Protein AF-A0A5V4NMU0-F1 (afdb_monomer)

Structure (mmCIF, N/CA/C/O backbone):
data_AF-A0A5V4NMU0-F1
#
_entry.id   AF-A0A5V4NMU0-F1
#
loop_
_atom_site.group_PDB
_atom_site.id
_atom_site.type_symbol
_atom_site.label_atom_id
_atom_site.label_alt_id
_atom_site.label_comp_id
_atom_site.label_asym_id
_atom_site.label_entity_id
_atom_site.label_seq_id
_atom_site.pdbx_PDB_ins_code
_atom_site.Cartn_x
_atom_site.Cartn_y
_atom_site.Cartn_z
_atom_site.occupancy
_atom_site.B_iso_or_equiv
_atom_site.auth_seq_id
_atom_site.auth_comp_id
_atom_site.auth_asym_id
_atom_site.auth_atom_id
_atom_site.pdbx_PDB_model_num
ATOM 1 N N . MET A 1 1 ? -19.598 -22.621 -25.659 1.00 42.59 1 MET A N 1
ATOM 2 C CA . MET A 1 1 ? -18.740 -21.614 -25.007 1.00 42.59 1 MET A CA 1
ATOM 3 C C . MET A 1 1 ? -19.667 -20.506 -24.555 1.00 42.59 1 MET A C 1
ATOM 5 O O . MET A 1 1 ? -20.392 -19.994 -25.396 1.00 42.59 1 MET A O 1
ATOM 9 N N . LEU A 1 2 ? -19.775 -20.273 -23.246 1.00 45.50 2 LEU A N 1
ATOM 10 C CA . LEU A 1 2 ? -20.595 -19.187 -22.707 1.00 45.50 2 LEU A CA 1
ATOM 11 C C . LEU A 1 2 ? -19.921 -17.857 -23.058 1.00 45.50 2 LEU A C 1
ATOM 13 O O . LEU A 1 2 ? -18.709 -17.719 -22.910 1.00 45.50 2 LEU A O 1
ATOM 17 N N . ASP A 1 3 ? -20.712 -16.933 -23.584 1.00 47.75 3 ASP A N 1
ATOM 18 C CA . ASP A 1 3 ? -20.297 -15.588 -23.957 1.00 47.75 3 ASP A CA 1
ATOM 19 C C . ASP A 1 3 ? -20.032 -14.780 -22.673 1.00 47.75 3 ASP A C 1
ATOM 21 O O . ASP A 1 3 ? -20.959 -14.331 -21.999 1.00 47.75 3 ASP A O 1
ATOM 25 N N . ASN A 1 4 ? -18.757 -14.657 -22.286 1.00 59.47 4 ASN A N 1
ATOM 26 C CA . ASN A 1 4 ? -18.310 -13.980 -21.057 1.00 59.47 4 ASN A CA 1
ATOM 27 C C . ASN A 1 4 ? -18.644 -12.475 -21.022 1.00 59.47 4 ASN A C 1
ATOM 29 O O . ASN A 1 4 ? -18.413 -11.825 -20.006 1.00 59.47 4 ASN A O 1
ATOM 33 N N . SER A 1 5 ? -19.191 -11.908 -22.099 1.00 62.50 5 SER A N 1
ATOM 34 C CA . SER A 1 5 ? -19.540 -10.487 -22.194 1.00 62.50 5 SER A CA 1
ATOM 35 C C . SER A 1 5 ? -20.769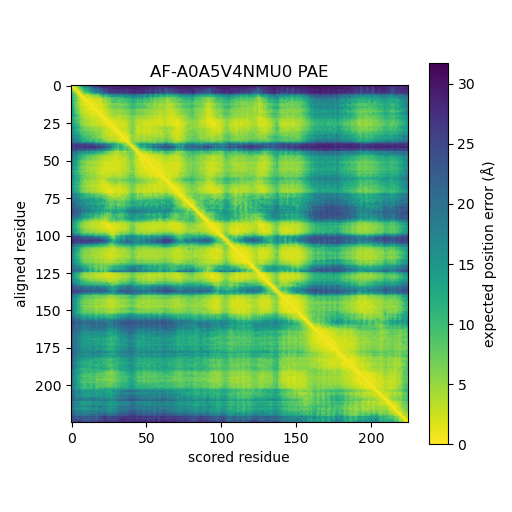 -10.069 -21.365 1.00 62.50 5 SER A C 1
ATOM 37 O O . SER A 1 5 ? -21.009 -8.875 -21.208 1.00 62.50 5 SER A O 1
ATOM 39 N N . THR A 1 6 ? -21.532 -11.018 -20.801 1.00 68.50 6 THR A N 1
ATOM 40 C CA . THR A 1 6 ? -22.773 -10.746 -20.037 1.00 68.50 6 THR A CA 1
ATOM 41 C C . THR A 1 6 ? -22.740 -11.174 -18.567 1.00 68.50 6 THR A C 1
ATOM 43 O O . THR A 1 6 ? -23.722 -10.972 -17.852 1.00 68.50 6 THR A O 1
ATOM 46 N N . PHE A 1 7 ? -21.638 -11.754 -18.083 1.00 78.31 7 PHE A N 1
ATOM 47 C CA . PHE A 1 7 ? -21.549 -12.200 -16.693 1.00 78.31 7 PHE A CA 1
ATOM 48 C C . PHE A 1 7 ? -21.141 -11.044 -15.770 1.00 78.31 7 PHE A C 1
ATOM 50 O O . PHE A 1 7 ? -20.021 -10.538 -15.852 1.00 78.31 7 PHE A O 1
ATOM 57 N N . ASP A 1 8 ? -22.040 -10.629 -14.873 1.00 83.94 8 ASP A N 1
ATOM 58 C CA . ASP A 1 8 ? -21.722 -9.620 -13.862 1.00 83.94 8 ASP A CA 1
ATOM 59 C C . ASP A 1 8 ? -20.962 -10.248 -12.683 1.00 83.94 8 ASP A C 1
ATOM 61 O O . ASP A 1 8 ? -21.520 -10.922 -11.808 1.00 83.94 8 ASP A O 1
ATOM 65 N N . TYR A 1 9 ? -19.654 -10.006 -12.657 1.00 84.88 9 TYR A N 1
ATOM 66 C CA . TYR A 1 9 ? -18.766 -10.459 -11.590 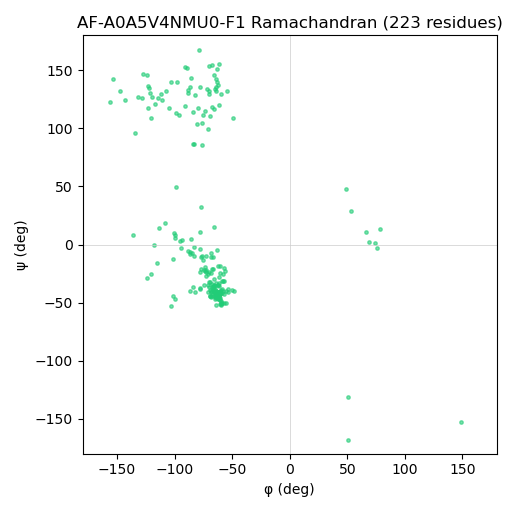1.00 84.88 9 TYR A CA 1
ATOM 67 C C . TYR A 1 9 ? -18.952 -9.684 -10.282 1.00 84.88 9 TYR A C 1
ATOM 69 O O . TYR A 1 9 ? -18.613 -10.207 -9.221 1.00 84.88 9 TYR A O 1
ATOM 77 N N . LYS A 1 10 ? -19.500 -8.462 -10.317 1.00 87.25 10 LYS A N 1
ATOM 78 C CA . LYS A 1 10 ? -19.594 -7.588 -9.137 1.00 87.25 10 LYS A CA 1
ATOM 79 C C . LYS A 1 10 ? -20.309 -8.227 -7.940 1.00 87.25 10 LYS A C 1
ATOM 81 O O . LYS A 1 10 ? -19.724 -8.197 -6.858 1.00 87.25 10 LYS A O 1
ATOM 86 N N . PRO A 1 11 ? -21.510 -8.828 -8.074 1.00 87.75 11 PRO A N 1
ATOM 87 C CA . PRO A 1 11 ? -22.180 -9.458 -6.935 1.00 87.75 11 PRO A CA 1
ATOM 88 C C . PRO A 1 11 ? -21.369 -10.621 -6.348 1.00 87.75 11 PRO A C 1
ATOM 90 O O . PRO A 1 11 ? -21.335 -10.795 -5.136 1.00 87.75 11 PRO A O 1
ATOM 93 N N . HIS A 1 12 ? -20.652 -11.368 -7.186 1.00 87.12 12 HIS A N 1
ATOM 94 C CA . HIS A 1 12 ? -19.829 -12.496 -6.752 1.00 87.12 12 HIS A CA 1
ATOM 95 C C . HIS A 1 12 ? -18.583 -12.025 -5.992 1.00 87.12 12 HIS A C 1
ATOM 97 O O . HIS A 1 12 ? -18.244 -12.596 -4.959 1.00 87.12 12 HIS A O 1
ATOM 103 N N . LEU A 1 13 ? -17.936 -10.953 -6.464 1.00 85.44 13 LEU A N 1
ATOM 104 C CA . LEU A 1 13 ? -16.825 -10.313 -5.755 1.00 85.44 13 LEU A CA 1
ATOM 105 C C . LEU A 1 13 ? -17.282 -9.740 -4.412 1.00 85.44 13 LEU A C 1
ATOM 107 O O . LEU A 1 13 ? -16.602 -9.939 -3.407 1.00 85.44 13 LEU A O 1
ATOM 111 N N . LYS A 1 14 ? -18.454 -9.090 -4.375 1.00 85.94 14 LYS A N 1
ATOM 112 C CA . LYS A 1 14 ? -19.035 -8.574 -3.132 1.00 85.94 14 LYS A CA 1
ATOM 113 C C . LYS A 1 14 ? -19.246 -9.703 -2.120 1.00 85.94 14 LYS A C 1
ATOM 115 O O . LYS A 1 14 ? -18.747 -9.607 -1.004 1.00 85.94 14 LYS A O 1
ATOM 120 N N . SER A 1 15 ? -19.886 -10.798 -2.523 1.00 85.69 15 SER A N 1
ATOM 121 C CA . SER A 1 15 ? -20.155 -11.918 -1.614 1.00 85.69 15 SER A CA 1
ATOM 122 C C . SER A 1 15 ? -18.924 -12.722 -1.207 1.00 85.69 15 SER A C 1
ATOM 124 O O . SER A 1 15 ? -18.939 -13.348 -0.150 1.00 85.69 15 SER A O 1
ATOM 126 N N . ALA A 1 16 ? -17.853 -12.699 -2.001 1.00 84.38 16 ALA A N 1
ATOM 127 C CA . ALA A 1 16 ? -16.605 -13.376 -1.664 1.00 84.38 16 ALA A CA 1
ATOM 128 C C . ALA A 1 16 ? -15.682 -12.544 -0.758 1.00 84.38 16 ALA A C 1
ATOM 130 O O . ALA A 1 16 ? -15.023 -13.120 0.103 1.00 84.38 16 ALA A O 1
ATOM 131 N N . TYR A 1 17 ? -15.625 -11.220 -0.947 1.00 83.31 17 TYR A N 1
ATOM 132 C CA . TYR A 1 17 ? -14.597 -10.374 -0.325 1.00 83.31 17 TYR A CA 1
ATOM 133 C C . TYR A 1 17 ? -15.137 -9.265 0.584 1.00 83.31 17 TYR A C 1
ATOM 135 O O . TYR A 1 17 ? -14.419 -8.839 1.481 1.00 83.31 17 TYR A O 1
ATOM 143 N N . ILE A 1 18 ? -16.371 -8.793 0.375 1.00 85.88 18 ILE A N 1
ATOM 144 C CA . ILE A 1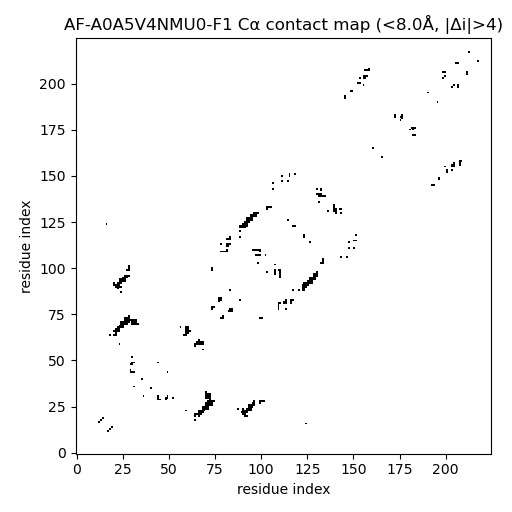 18 ? -16.941 -7.660 1.125 1.00 85.88 18 ILE A CA 1
ATOM 145 C C . ILE A 1 18 ? -17.935 -8.137 2.186 1.00 85.88 18 ILE A C 1
ATOM 147 O O . ILE A 1 18 ? -17.778 -7.821 3.361 1.00 85.88 18 ILE A O 1
ATOM 151 N N . ASP A 1 19 ? -18.931 -8.937 1.797 1.00 86.94 19 ASP A N 1
ATOM 152 C CA . ASP A 1 19 ? -19.960 -9.450 2.715 1.00 86.94 19 ASP A CA 1
ATOM 153 C C . ASP A 1 19 ? -19.384 -10.274 3.895 1.00 86.94 19 ASP A C 1
ATOM 155 O O . ASP A 1 19 ? -19.972 -10.246 4.981 1.00 86.94 19 ASP A O 1
ATOM 159 N N . PRO A 1 20 ? -18.254 -11.007 3.750 1.00 87.94 20 PRO A N 1
ATOM 160 C CA . PRO A 1 20 ? -17.666 -11.755 4.862 1.00 87.94 20 PRO A CA 1
ATOM 161 C C . PRO A 1 20 ? -16.899 -10.920 5.892 1.00 87.94 20 PRO A C 1
ATOM 163 O O . PRO A 1 20 ? -16.545 -11.488 6.923 1.00 87.94 20 PRO A O 1
ATOM 166 N N . ILE A 1 21 ? -16.631 -9.631 5.645 1.00 88.56 21 ILE A N 1
ATOM 167 C CA . ILE A 1 21 ? -15.862 -8.778 6.566 1.00 88.56 21 ILE A CA 1
ATOM 168 C C . ILE A 1 21 ? -16.585 -8.711 7.916 1.00 88.56 21 ILE A C 1
ATOM 170 O O . ILE A 1 21 ? -17.785 -8.436 7.981 1.00 88.56 21 ILE A O 1
ATOM 174 N N . ARG A 1 22 ? -15.857 -8.971 9.005 1.00 87.62 22 ARG A N 1
ATOM 175 C CA . ARG A 1 22 ? -16.348 -8.876 10.389 1.00 87.62 22 ARG A CA 1
ATOM 176 C C . ARG A 1 22 ? -15.508 -7.954 11.244 1.00 87.62 22 ARG A C 1
ATOM 178 O O . ARG A 1 22 ? -16.039 -7.391 12.198 1.00 87.62 22 ARG A O 1
ATOM 185 N N . THR A 1 23 ? -14.228 -7.816 10.938 1.00 89.50 23 THR A N 1
ATOM 186 C CA . THR A 1 23 ? -13.291 -6.998 11.704 1.00 89.50 23 THR A CA 1
ATOM 187 C C . THR A 1 23 ? -12.685 -5.922 10.812 1.00 89.50 23 THR A C 1
ATOM 189 O O . THR A 1 23 ? -12.214 -6.191 9.708 1.00 89.50 23 THR A O 1
ATOM 192 N N . VAL A 1 24 ? -12.724 -4.685 11.300 1.00 89.69 24 VAL A N 1
ATOM 193 C CA . VAL A 1 24 ? -12.129 -3.514 10.667 1.00 89.69 24 VAL A CA 1
ATOM 194 C C . VAL A 1 24 ? -11.143 -2.897 11.636 1.00 89.69 24 VAL A C 1
ATOM 196 O O . VAL A 1 24 ? -11.429 -2.714 12.821 1.00 89.69 24 VAL A O 1
ATOM 199 N N . THR A 1 25 ? -9.975 -2.544 11.128 1.00 90.06 25 THR A N 1
ATOM 200 C CA . THR A 1 25 ? -9.003 -1.763 11.879 1.00 90.06 25 THR A CA 1
ATOM 201 C C . THR A 1 25 ? -8.661 -0.497 11.124 1.00 90.06 25 THR A C 1
ATOM 203 O O . THR A 1 25 ? -8.468 -0.543 9.915 1.00 90.06 25 THR A O 1
ATOM 206 N N . VAL A 1 26 ? -8.587 0.624 11.831 1.00 91.31 26 VAL A N 1
ATOM 207 C CA . VAL A 1 26 ? -8.142 1.908 11.287 1.00 91.31 26 VAL A CA 1
ATOM 208 C C . VAL A 1 26 ? -6.808 2.261 11.932 1.00 91.31 26 VAL A C 1
ATOM 210 O O . VAL A 1 26 ? -6.690 2.192 13.155 1.00 91.31 26 VAL A O 1
ATOM 213 N N . ILE A 1 27 ? -5.811 2.611 11.124 1.00 89.56 27 ILE A N 1
ATOM 214 C CA . ILE A 1 27 ? -4.531 3.157 11.581 1.00 89.56 27 ILE A CA 1
ATOM 215 C C . ILE A 1 27 ? -4.378 4.539 10.950 1.00 89.56 27 ILE A C 1
ATOM 217 O O . ILE A 1 27 ? -4.191 4.637 9.739 1.00 89.56 27 ILE A O 1
ATOM 221 N N . ASP A 1 28 ? -4.493 5.576 11.771 1.00 89.25 28 ASP A N 1
ATOM 222 C CA . ASP A 1 28 ? -4.451 6.982 11.363 1.00 89.25 28 ASP A CA 1
ATOM 223 C C . ASP A 1 28 ? -4.014 7.815 12.578 1.00 89.25 28 ASP A C 1
ATOM 225 O O . ASP A 1 28 ? -4.627 7.733 13.646 1.00 89.25 28 ASP A O 1
ATOM 229 N N . ASP A 1 29 ? -2.923 8.568 12.453 1.00 86.31 29 ASP A N 1
ATOM 230 C CA . ASP A 1 29 ? -2.353 9.361 13.546 1.00 86.31 29 ASP A CA 1
ATOM 231 C C . ASP A 1 29 ? -3.159 10.633 13.855 1.00 86.31 29 ASP A C 1
ATOM 233 O O . ASP A 1 29 ? -2.993 11.230 14.926 1.00 86.31 29 ASP A O 1
ATOM 237 N N . GLU A 1 30 ? -4.079 11.014 12.966 1.00 86.81 30 GLU A N 1
ATOM 238 C CA . GLU A 1 30 ? -5.014 12.112 13.161 1.00 86.81 30 GLU A CA 1
ATOM 239 C C . GLU A 1 30 ? -6.288 11.695 13.931 1.00 86.81 30 GLU A C 1
ATOM 241 O O . GLU A 1 30 ? -7.100 12.564 14.290 1.00 86.81 30 GLU A O 1
ATOM 246 N N . TYR A 1 31 ? -6.486 10.396 14.205 1.00 89.12 31 TYR A N 1
ATOM 247 C CA . TYR A 1 31 ? -7.654 9.872 14.921 1.00 89.12 31 TYR A CA 1
ATOM 248 C C . TYR A 1 31 ? -7.371 9.503 16.386 1.00 89.12 31 TYR A C 1
ATOM 250 O O . TYR A 1 31 ? -6.341 8.907 16.705 1.00 89.12 31 TYR A O 1
ATOM 258 N N . PRO A 1 32 ? -8.313 9.802 17.306 1.00 87.62 32 PRO A N 1
ATOM 259 C CA . PRO A 1 32 ? -8.189 9.381 18.694 1.00 87.62 32 PRO A CA 1
ATOM 260 C C . PRO A 1 32 ? -8.407 7.872 18.843 1.00 87.62 32 PRO A C 1
ATOM 262 O O . PRO A 1 32 ? -9.403 7.322 18.362 1.00 87.62 32 PRO A O 1
ATOM 265 N N . THR A 1 33 ? -7.526 7.212 19.594 1.00 87.12 33 THR A N 1
ATOM 266 C CA . THR A 1 33 ? -7.736 5.825 20.033 1.00 87.12 33 THR A CA 1
ATOM 267 C C . THR A 1 33 ? -8.697 5.758 21.225 1.00 87.12 33 THR A C 1
ATOM 269 O O . THR A 1 33 ? -8.985 6.760 21.886 1.00 87.12 33 THR A O 1
ATOM 272 N N . ILE A 1 34 ? -9.183 4.557 21.559 1.00 83.69 34 ILE A N 1
ATOM 273 C CA . ILE A 1 34 ? -9.989 4.344 22.776 1.00 83.69 34 ILE A CA 1
ATOM 274 C C . ILE A 1 34 ? -9.211 4.772 24.030 1.00 83.69 34 ILE A C 1
ATOM 276 O O . ILE A 1 34 ? -9.781 5.396 24.927 1.00 83.69 34 ILE A O 1
ATOM 280 N N . ASP A 1 35 ? -7.913 4.472 24.080 1.00 82.12 35 ASP A N 1
ATOM 281 C CA . ASP A 1 35 ? -7.060 4.837 25.208 1.00 82.12 35 ASP A CA 1
ATOM 282 C C . ASP A 1 35 ? -6.885 6.361 25.309 1.00 82.12 35 ASP A C 1
ATOM 284 O O . ASP A 1 35 ? -6.938 6.899 26.417 1.00 82.12 35 ASP A O 1
ATOM 288 N N . ASP A 1 36 ? -6.776 7.081 24.186 1.00 83.56 36 ASP A N 1
ATOM 289 C CA . ASP A 1 36 ? -6.716 8.554 24.162 1.00 83.56 36 ASP A CA 1
ATOM 290 C C . ASP A 1 36 ? -8.009 9.180 24.713 1.00 83.56 36 ASP A C 1
ATOM 292 O O . ASP A 1 36 ? -7.975 10.114 25.519 1.00 83.56 36 ASP A O 1
ATOM 296 N N . LEU A 1 37 ? -9.167 8.614 24.353 1.00 79.25 37 LEU A N 1
ATOM 297 C CA . LEU A 1 37 ? -10.471 9.079 24.838 1.00 79.25 37 LEU A CA 1
ATOM 298 C C . LEU A 1 37 ? -10.655 8.861 26.348 1.00 79.25 37 LEU A C 1
ATOM 300 O O . LEU A 1 37 ? -11.291 9.678 27.016 1.00 79.25 37 LEU A O 1
ATOM 304 N N . ILE A 1 38 ? -10.115 7.768 26.897 1.00 80.81 38 ILE A N 1
ATOM 305 C CA . ILE A 1 38 ? -10.232 7.437 28.327 1.00 80.81 38 ILE A CA 1
ATOM 306 C C . ILE A 1 38 ? -9.194 8.200 29.157 1.00 80.81 38 ILE A C 1
ATOM 308 O O . ILE A 1 38 ? -9.496 8.677 30.254 1.00 80.81 38 ILE A O 1
ATOM 312 N N . SER A 1 39 ? -7.964 8.320 28.656 1.00 75.44 39 SER A N 1
ATOM 313 C CA . SER A 1 39 ? -6.827 8.850 29.416 1.00 75.44 39 SER A CA 1
ATOM 314 C C . SER A 1 39 ? -6.813 10.377 29.549 1.00 75.44 39 SER A C 1
ATOM 316 O O . SER A 1 39 ? -5.999 10.908 30.306 1.00 75.44 39 SER A O 1
ATOM 318 N N . SER A 1 40 ? -7.756 11.091 28.917 1.00 59.25 40 SER A N 1
ATOM 319 C CA . SER A 1 40 ? -7.867 12.561 28.977 1.00 59.25 40 SER A CA 1
ATOM 320 C C . SER A 1 40 ? -6.556 13.275 28.610 1.00 59.25 40 SER A C 1
ATOM 322 O O . SER A 1 40 ? -6.265 14.368 29.113 1.00 59.25 40 SER A O 1
ATOM 324 N N . THR A 1 41 ? -5.731 12.650 27.768 1.00 58.53 41 THR A N 1
ATOM 325 C CA . THR A 1 41 ? -4.542 13.272 27.192 1.00 58.53 41 THR A CA 1
ATOM 326 C C . THR A 1 41 ? -4.990 14.437 26.307 1.00 58.53 41 THR A C 1
ATOM 328 O O . THR A 1 41 ? -5.952 14.351 25.551 1.00 58.53 41 THR A O 1
ATOM 331 N N . LYS A 1 42 ? -4.344 15.596 26.479 1.00 53.38 42 LYS A N 1
ATOM 332 C CA . LYS A 1 42 ? -4.733 16.887 25.880 1.00 53.38 42 LYS A CA 1
ATOM 333 C C . LYS A 1 42 ? -4.359 17.010 24.396 1.00 53.38 42 LYS A C 1
ATOM 335 O O . LYS A 1 42 ? -4.038 18.112 23.952 1.00 53.38 42 LYS A O 1
ATOM 340 N N . ASP A 1 43 ? -4.371 15.923 23.639 1.00 61.16 43 ASP A N 1
ATOM 341 C CA . ASP A 1 43 ? -4.160 16.035 22.202 1.00 61.16 43 ASP A CA 1
ATOM 342 C C . ASP A 1 43 ? -5.454 16.596 21.600 1.00 61.16 43 ASP A C 1
ATOM 344 O O . ASP A 1 43 ? -6.530 16.001 21.679 1.00 61.16 43 ASP A O 1
ATOM 348 N N . SER A 1 44 ? -5.389 17.835 21.104 1.00 68.50 44 SER A N 1
ATOM 349 C CA . SER A 1 44 ? -6.537 18.500 20.497 1.00 68.50 44 SER A CA 1
ATOM 350 C C . SER A 1 44 ? -6.753 17.935 19.095 1.00 68.50 44 SER A C 1
ATOM 352 O O . SER A 1 44 ? -6.245 18.482 18.117 1.00 68.50 44 SER A O 1
ATOM 354 N N . PHE A 1 45 ? -7.490 16.831 19.001 1.00 79.19 45 PHE A N 1
ATOM 355 C CA . PHE A 1 45 ? -7.960 16.302 17.723 1.00 79.19 45 PHE A CA 1
ATOM 356 C C . PHE A 1 45 ? -8.902 17.308 17.053 1.00 79.19 45 PHE A C 1
ATOM 358 O O . PHE A 1 45 ? -9.721 17.957 17.716 1.00 79.19 45 PHE A O 1
ATOM 365 N N . SER A 1 46 ? -8.780 17.462 15.734 1.00 84.19 46 SER A N 1
ATOM 366 C CA . SER A 1 46 ? -9.638 18.378 14.984 1.00 84.19 46 SER A CA 1
ATOM 367 C C . SER A 1 46 ? -11.093 17.889 15.012 1.00 84.19 46 SER A C 1
ATOM 369 O O . SER A 1 46 ? -11.364 16.685 15.006 1.00 84.19 46 SER A O 1
ATOM 371 N N . GLN A 1 47 ? -12.055 18.818 15.042 1.00 84.75 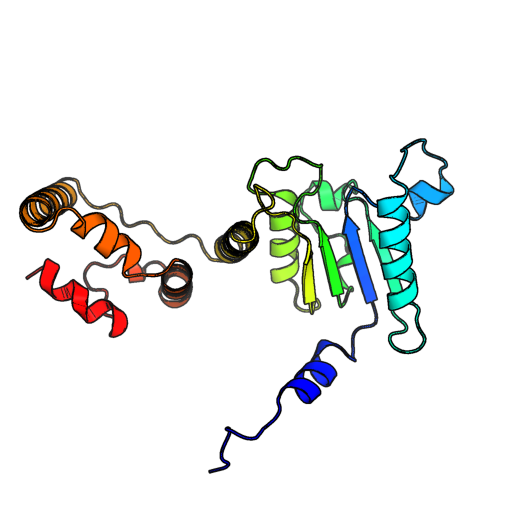47 GLN A N 1
ATOM 372 C CA . GLN A 1 47 ? -13.476 18.445 14.994 1.00 84.75 47 GLN A CA 1
ATOM 373 C C . GLN A 1 47 ? -13.826 17.701 13.700 1.00 84.75 47 GLN A C 1
ATOM 375 O O . GLN A 1 47 ? -14.642 16.782 13.732 1.00 84.75 47 GLN A O 1
ATOM 380 N N . ASP A 1 48 ? -13.166 18.051 12.597 1.00 86.12 48 ASP A N 1
ATOM 381 C CA . ASP A 1 48 ? -13.355 17.402 11.303 1.00 86.12 48 ASP A CA 1
ATOM 382 C C . ASP A 1 48 ? -12.920 15.932 11.347 1.00 86.12 48 ASP A C 1
ATOM 384 O O . ASP A 1 48 ? -13.653 15.060 10.878 1.00 86.12 48 ASP A O 1
ATOM 388 N N . ASN A 1 49 ? -11.784 15.627 11.981 1.00 85.38 49 ASN A N 1
ATOM 389 C CA . ASN A 1 49 ? -11.292 14.253 12.108 1.00 85.38 49 ASN A CA 1
ATOM 390 C C . ASN A 1 49 ? -12.163 13.421 13.051 1.00 85.38 49 ASN A C 1
ATOM 392 O O . ASN A 1 49 ? -12.462 12.267 12.754 1.00 85.38 49 ASN A O 1
ATOM 396 N N . ILE A 1 50 ? -12.672 14.023 14.130 1.00 87.00 50 ILE A N 1
ATOM 397 C CA . ILE A 1 50 ? -13.666 13.374 14.996 1.00 87.00 50 ILE A CA 1
ATOM 398 C C . ILE A 1 50 ? -14.952 13.068 14.215 1.00 87.00 50 ILE A C 1
ATOM 400 O O . ILE A 1 50 ? -15.524 11.990 14.382 1.00 87.00 50 ILE A O 1
ATOM 404 N N . SER A 1 51 ? -15.411 13.985 13.356 1.00 88.44 51 SER A N 1
ATOM 405 C CA . SER A 1 51 ? -16.596 13.757 12.521 1.00 88.44 51 SER A CA 1
ATOM 406 C C . SER A 1 51 ? -16.375 12.614 11.531 1.00 88.44 51 SER A C 1
ATOM 408 O O . SER A 1 51 ? -17.218 11.729 11.440 1.00 88.44 51 SER A O 1
ATOM 410 N N . ARG A 1 52 ? -15.226 12.583 10.845 1.00 88.94 52 ARG A N 1
ATOM 411 C CA . ARG A 1 52 ? -14.871 11.497 9.916 1.00 88.94 52 ARG A CA 1
ATOM 412 C C . ARG A 1 52 ? -14.786 10.147 10.617 1.00 88.94 52 ARG A C 1
ATOM 414 O O . ARG A 1 52 ? -15.351 9.168 10.136 1.00 88.94 52 ARG A O 1
ATOM 421 N N . LEU A 1 53 ? -14.132 10.096 11.777 1.00 90.00 53 LEU A N 1
ATOM 422 C CA . LEU A 1 53 ? -14.063 8.877 12.574 1.00 90.00 53 LEU A CA 1
ATOM 423 C C . LEU A 1 53 ? -15.461 8.415 13.003 1.00 90.00 53 LEU A C 1
ATOM 425 O O . LEU A 1 53 ? -15.758 7.222 12.969 1.00 90.00 53 LEU A O 1
ATOM 429 N N . LYS A 1 54 ? -16.338 9.350 13.379 1.00 90.06 54 LYS A N 1
ATOM 430 C CA . LYS A 1 54 ? -17.726 9.034 13.710 1.00 90.06 54 LYS A CA 1
ATOM 431 C C . LYS A 1 54 ? -18.466 8.426 12.519 1.00 90.06 54 LYS A C 1
ATOM 433 O O . LYS A 1 54 ? -19.136 7.417 12.706 1.00 90.06 54 LYS A O 1
ATOM 438 N N . ASP A 1 55 ? -18.293 8.965 11.316 1.00 91.50 55 ASP A N 1
ATOM 439 C CA . ASP A 1 55 ? -18.902 8.399 10.108 1.00 91.50 55 ASP A CA 1
ATOM 440 C C . ASP A 1 55 ? -18.414 6.960 9.859 1.00 91.50 55 ASP A C 1
ATOM 442 O O . ASP A 1 55 ? -19.214 6.070 9.565 1.00 91.50 55 ASP A O 1
ATOM 446 N N . ILE A 1 56 ? -17.116 6.693 10.059 1.00 89.75 56 ILE A N 1
ATOM 447 C CA . ILE A 1 56 ? -16.544 5.337 9.968 1.00 89.75 56 ILE A CA 1
ATOM 448 C C . ILE A 1 56 ? -17.167 4.406 11.019 1.00 89.75 56 ILE A C 1
ATOM 450 O O . ILE A 1 56 ? -17.513 3.264 10.702 1.00 89.75 56 ILE A O 1
ATOM 454 N N . ILE A 1 57 ? -17.333 4.876 12.260 1.00 90.38 57 ILE A N 1
ATOM 455 C CA . ILE A 1 57 ? -17.977 4.121 13.345 1.00 90.38 57 ILE A CA 1
ATOM 456 C C . ILE A 1 57 ? -19.435 3.807 12.996 1.00 90.38 57 ILE A C 1
ATOM 458 O O . ILE A 1 57 ? -19.860 2.662 13.158 1.00 90.38 57 ILE A O 1
ATOM 462 N N . ASP A 1 58 ? -20.185 4.799 12.519 1.00 91.69 58 ASP A N 1
ATOM 463 C CA . ASP A 1 58 ? -21.611 4.679 12.213 1.00 91.69 58 ASP A CA 1
ATOM 464 C C . ASP A 1 58 ? -21.842 3.702 11.048 1.00 91.69 58 ASP A C 1
ATOM 466 O O . ASP A 1 58 ? -22.727 2.847 11.130 1.00 91.69 58 ASP A O 1
ATOM 470 N N . ILE A 1 59 ? -20.999 3.744 10.008 1.00 90.19 59 ILE A N 1
ATOM 471 C CA . ILE A 1 59 ? -21.025 2.765 8.909 1.00 90.19 59 ILE A CA 1
ATOM 472 C C . ILE A 1 59 ? -20.689 1.369 9.434 1.00 90.19 59 ILE A C 1
ATOM 474 O O . ILE A 1 59 ? -21.458 0.428 9.223 1.00 90.19 59 ILE A O 1
ATOM 478 N N . SER A 1 60 ? -19.570 1.237 10.151 1.00 87.88 60 SER A N 1
ATOM 479 C CA . SER A 1 60 ? -19.076 -0.060 10.626 1.00 87.88 60 SER A CA 1
ATOM 480 C C . SER A 1 60 ? -20.087 -0.751 11.540 1.00 87.88 60 SER A C 1
ATOM 482 O O . SER A 1 60 ? -20.285 -1.957 11.444 1.00 87.88 60 SER A O 1
ATOM 484 N N . ARG A 1 61 ? -20.767 0.008 12.405 1.00 88.19 61 ARG A N 1
ATOM 485 C CA . ARG A 1 61 ? -21.729 -0.520 13.386 1.00 88.19 61 ARG A CA 1
ATOM 486 C C . ARG A 1 61 ? -23.178 -0.522 12.901 1.00 88.19 61 ARG A C 1
ATOM 488 O O . ARG A 1 61 ? -24.066 -0.871 13.679 1.00 88.19 61 ARG A O 1
ATOM 49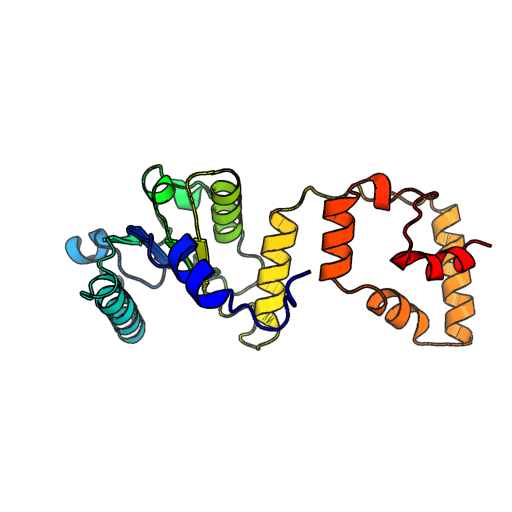5 N N . SER A 1 62 ? -23.432 -0.132 11.655 1.00 91.19 62 SER A N 1
ATOM 496 C CA . SER A 1 62 ? -24.767 -0.221 11.064 1.00 91.19 62 SER A CA 1
ATOM 497 C C . SER A 1 62 ? -25.253 -1.674 11.003 1.00 91.19 62 SER A C 1
ATOM 499 O O . SER A 1 62 ? -24.454 -2.612 10.955 1.00 91.19 62 SER A O 1
ATOM 501 N N . GLU A 1 63 ? -26.574 -1.869 10.971 1.00 86.31 63 GLU A N 1
ATOM 502 C CA . GLU A 1 63 ? -27.182 -3.206 10.872 1.00 86.31 63 GLU A CA 1
ATOM 503 C C . GLU A 1 63 ? -26.785 -3.950 9.587 1.00 86.31 63 GLU A C 1
ATOM 505 O O . GLU A 1 63 ? -26.802 -5.179 9.561 1.00 86.31 63 GLU A O 1
ATOM 510 N N . GLU A 1 64 ? -26.415 -3.215 8.533 1.00 86.25 64 GLU A N 1
ATOM 511 C CA . GLU A 1 64 ? -25.991 -3.781 7.251 1.00 86.25 64 GLU A CA 1
ATOM 512 C C . GLU A 1 64 ? -24.630 -4.485 7.352 1.00 86.25 64 GLU A C 1
ATOM 514 O O . GLU A 1 64 ? -24.475 -5.590 6.833 1.00 86.25 64 GLU A O 1
ATOM 519 N N . TYR A 1 65 ? -23.660 -3.869 8.035 1.00 86.50 65 TYR A N 1
ATOM 520 C CA . TYR A 1 65 ? -22.276 -4.353 8.077 1.00 86.50 65 TYR A CA 1
ATOM 521 C C . TYR A 1 65 ? -21.940 -5.101 9.371 1.00 86.50 65 TYR A C 1
ATOM 523 O O . TYR A 1 65 ? -21.357 -6.188 9.330 1.00 86.50 65 TYR A O 1
ATOM 531 N N . ASN A 1 66 ? -22.354 -4.560 10.522 1.00 86.94 66 ASN A N 1
ATOM 532 C CA . ASN A 1 66 ? -22.125 -5.142 11.846 1.00 86.94 66 ASN A CA 1
ATOM 533 C C . ASN A 1 66 ? -20.656 -5.559 12.086 1.00 86.94 66 ASN A C 1
ATOM 535 O O . ASN A 1 66 ? -20.358 -6.678 12.519 1.00 86.94 66 ASN A O 1
ATOM 539 N N . TRP A 1 67 ? -19.732 -4.661 11.756 1.00 90.94 67 TRP A N 1
ATOM 540 C CA . TRP A 1 67 ? -18.296 -4.845 11.901 1.00 90.94 67 TRP A CA 1
ATOM 541 C C . TRP A 1 67 ? -17.804 -4.471 13.303 1.00 90.94 67 TRP A C 1
ATOM 543 O O . TRP A 1 67 ? -18.237 -3.493 13.918 1.00 90.94 67 TRP A O 1
ATOM 553 N N . LEU A 1 68 ? -16.828 -5.233 13.792 1.00 90.25 68 LEU A N 1
ATOM 554 C CA . LEU A 1 68 ? -16.014 -4.881 14.948 1.00 90.25 68 LEU A CA 1
ATOM 555 C C . LEU A 1 68 ? -14.932 -3.900 14.500 1.00 90.25 68 LEU A C 1
ATOM 557 O O . LEU A 1 68 ? -14.091 -4.259 13.684 1.00 90.25 68 LEU A O 1
ATOM 561 N N . LEU A 1 69 ? -14.955 -2.684 15.041 1.00 90.00 69 LEU A N 1
ATOM 562 C CA . LEU A 1 69 ? -14.016 -1.618 14.697 1.00 90.00 69 LEU A CA 1
ATOM 563 C C . LEU A 1 69 ? -13.021 -1.373 15.834 1.00 90.00 69 LEU A C 1
ATOM 565 O O . LEU A 1 69 ? -13.439 -1.184 16.979 1.00 90.00 69 LEU A O 1
ATOM 569 N N . ASP A 1 70 ? -11.740 -1.301 15.484 1.00 89.38 70 ASP A N 1
ATOM 570 C CA . ASP A 1 70 ? -10.648 -0.874 16.363 1.00 89.38 70 ASP A CA 1
ATOM 571 C C . ASP A 1 70 ? -9.825 0.243 15.697 1.00 89.38 70 ASP A C 1
ATOM 573 O O . ASP A 1 70 ? -9.700 0.268 14.470 1.00 89.38 70 ASP A O 1
ATOM 577 N N . VAL A 1 71 ? -9.290 1.177 16.487 1.00 89.44 71 VAL A N 1
ATOM 578 C CA . VAL A 1 71 ? -8.625 2.400 15.992 1.00 89.44 71 VAL A CA 1
ATOM 579 C C . VAL A 1 71 ? -7.285 2.575 16.693 1.00 89.44 71 VAL A C 1
ATOM 581 O O . VAL A 1 71 ? -7.228 2.593 17.923 1.00 89.44 71 VAL A O 1
ATOM 584 N N . TYR A 1 72 ? -6.230 2.738 15.901 1.00 87.94 72 TYR A N 1
ATOM 585 C CA . TYR A 1 72 ? -4.848 2.911 16.338 1.00 87.94 72 TYR A CA 1
ATOM 586 C C . TYR A 1 72 ? -4.284 4.210 15.758 1.00 87.94 72 TYR A C 1
ATOM 588 O O . TYR A 1 72 ? -4.595 4.567 14.624 1.00 87.94 72 TYR A O 1
ATOM 596 N N . ASN A 1 73 ? -3.419 4.883 16.515 1.00 82.12 73 ASN A N 1
ATOM 597 C CA . ASN A 1 73 ? -2.789 6.143 16.097 1.00 82.12 73 ASN A CA 1
ATOM 598 C C . ASN A 1 73 ? -1.361 5.950 15.554 1.00 82.12 73 ASN A C 1
ATOM 600 O O . ASN A 1 73 ? -0.625 6.915 15.366 1.00 82.12 73 ASN A O 1
ATOM 604 N N . GLY A 1 74 ? -0.926 4.698 15.373 1.00 75.44 74 GLY A N 1
ATOM 605 C CA . GLY A 1 74 ? 0.389 4.348 14.835 1.00 75.44 74 GLY A CA 1
ATOM 606 C C . GLY A 1 74 ? 1.555 4.514 15.818 1.00 75.44 74 GLY A C 1
ATOM 607 O O . GLY A 1 74 ? 2.691 4.156 15.491 1.00 75.44 74 GLY A O 1
ATOM 608 N N . LYS A 1 75 ? 1.312 5.009 17.041 1.00 77.50 75 LYS A N 1
ATOM 609 C CA . LYS A 1 75 ? 2.349 5.219 18.069 1.00 77.50 75 LYS A CA 1
ATOM 610 C C . LYS A 1 75 ? 2.663 3.951 18.868 1.00 77.50 75 LYS A C 1
ATOM 612 O O . LYS A 1 75 ? 3.535 3.958 19.738 1.00 77.50 75 LYS A O 1
ATOM 617 N N . GLU A 1 76 ? 1.983 2.844 18.607 1.00 74.94 76 GLU A N 1
ATOM 618 C CA . GLU A 1 76 ? 2.215 1.572 19.273 1.00 74.94 76 GLU A CA 1
ATOM 619 C C . GLU A 1 76 ? 3.609 1.044 18.928 1.00 74.94 76 GLU A C 1
ATOM 621 O O . GLU A 1 76 ? 3.991 0.981 17.764 1.00 74.94 76 GLU A O 1
ATOM 626 N N . LYS A 1 77 ? 4.362 0.576 19.933 1.00 71.56 77 LYS A N 1
ATOM 627 C CA . LYS A 1 77 ? 5.766 0.155 19.766 1.00 71.56 77 LYS A CA 1
ATOM 628 C C . LYS A 1 77 ? 5.999 -0.793 18.578 1.00 71.56 77 LYS A C 1
ATOM 630 O O . LYS A 1 77 ? 6.983 -0.651 17.867 1.00 71.56 77 LYS A O 1
ATOM 635 N N . LYS A 1 78 ? 5.088 -1.747 18.353 1.00 67.44 78 LYS A N 1
ATOM 636 C CA . LYS A 1 78 ? 5.189 -2.673 17.215 1.00 67.44 78 LYS A CA 1
ATOM 637 C C . LYS A 1 78 ? 5.005 -1.955 15.877 1.00 67.44 78 LYS A C 1
ATOM 639 O O . LYS A 1 78 ? 5.807 -2.178 14.982 1.00 67.44 78 LYS A O 1
ATOM 644 N N . ILE A 1 79 ? 4.018 -1.064 15.774 1.00 67.69 79 ILE A N 1
ATOM 645 C CA . ILE A 1 79 ? 3.738 -0.290 14.557 1.00 67.69 79 ILE A CA 1
ATOM 646 C C . ILE A 1 79 ? 4.879 0.699 14.273 1.00 67.69 79 ILE A C 1
ATOM 648 O O . ILE A 1 79 ? 5.303 0.834 13.129 1.00 67.69 79 ILE A O 1
ATOM 652 N N . GLN A 1 80 ? 5.473 1.290 15.314 1.00 63.97 80 GLN A N 1
ATOM 653 C CA . GLN A 1 80 ? 6.686 2.108 15.193 1.00 63.97 80 GLN A CA 1
ATOM 654 C C . GLN A 1 80 ? 7.893 1.320 14.664 1.00 63.97 80 GLN A C 1
ATOM 656 O O . GLN A 1 80 ? 8.703 1.862 13.916 1.00 63.97 80 GLN A O 1
ATOM 661 N N . GLU A 1 81 ? 8.007 0.042 15.026 1.00 67.00 81 GLU A N 1
ATOM 662 C CA . GLU A 1 81 ? 8.999 -0.896 14.485 1.00 67.00 81 GLU A CA 1
ATOM 663 C C . GLU A 1 81 ? 8.599 -1.426 13.087 1.00 67.00 81 GLU A C 1
ATOM 665 O O . GLU A 1 81 ? 9.187 -2.391 12.600 1.00 67.00 81 GLU A O 1
ATOM 670 N N . GLY A 1 82 ? 7.572 -0.842 12.452 1.00 58.56 82 GLY A N 1
ATOM 671 C CA . GLY A 1 82 ? 7.015 -1.270 11.166 1.00 58.56 82 GLY A CA 1
ATOM 672 C C . GLY A 1 82 ? 6.285 -2.610 11.232 1.00 58.56 82 GLY A C 1
ATOM 673 O O . GLY A 1 82 ? 5.807 -3.097 10.216 1.00 58.56 82 GLY A O 1
ATOM 674 N N . THR A 1 83 ? 6.191 -3.220 12.415 1.00 62.53 83 THR A N 1
ATOM 675 C CA . THR A 1 83 ? 5.687 -4.573 12.632 1.00 62.53 83 THR A CA 1
ATOM 676 C C . THR A 1 83 ? 4.230 -4.557 13.073 1.00 62.53 83 THR A C 1
ATOM 678 O O . THR A 1 83 ? 3.785 -3.792 13.928 1.00 62.53 83 THR A O 1
ATOM 681 N N . VAL A 1 84 ? 3.462 -5.491 12.539 1.00 62.81 84 VAL A N 1
ATOM 682 C CA . VAL A 1 84 ? 2.043 -5.606 12.842 1.00 62.81 84 VAL A CA 1
ATOM 683 C C . VAL A 1 84 ? 1.852 -6.366 14.166 1.00 62.81 84 VAL A C 1
ATOM 685 O O . VAL A 1 84 ? 2.439 -7.422 14.414 1.00 62.81 84 VAL A O 1
ATOM 688 N N . SER A 1 85 ? 1.070 -5.799 15.090 1.00 64.19 85 SER A N 1
ATOM 689 C CA . SER A 1 85 ? 0.703 -6.469 16.346 1.00 64.19 85 SER A CA 1
ATOM 690 C C . SER A 1 85 ? -0.118 -7.733 16.076 1.00 64.19 85 SER A C 1
ATOM 692 O O . SER A 1 85 ? -0.901 -7.766 15.135 1.00 64.19 85 SER A O 1
ATOM 694 N N . ASN A 1 86 ? -0.050 -8.742 16.958 1.00 63.88 86 ASN A N 1
ATOM 695 C CA . ASN A 1 86 ? -0.852 -9.966 16.808 1.00 63.88 86 ASN A CA 1
ATOM 696 C C . ASN A 1 86 ? -2.362 -9.708 16.708 1.00 63.88 86 ASN A C 1
ATOM 698 O O . ASN A 1 86 ? -3.088 -10.535 16.173 1.00 63.88 86 ASN A O 1
ATOM 702 N N . ARG A 1 87 ? -2.831 -8.564 17.216 1.00 64.62 87 ARG A N 1
ATOM 703 C CA . ARG A 1 87 ? -4.236 -8.151 17.127 1.00 64.62 87 ARG A CA 1
ATOM 704 C C . ARG A 1 87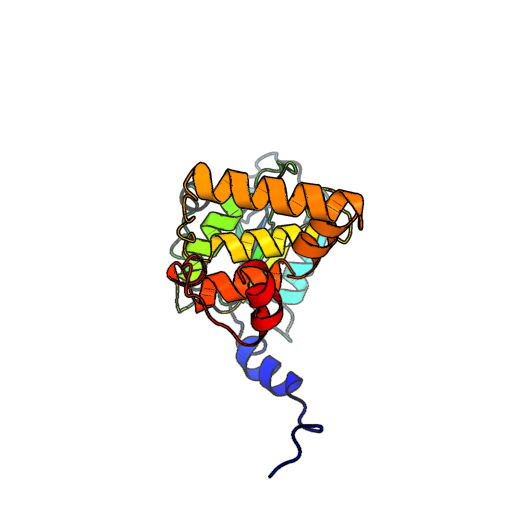 ? -4.646 -7.745 15.709 1.00 64.62 87 ARG A C 1
ATOM 706 O O . ARG A 1 87 ? -5.756 -8.046 15.297 1.00 64.62 87 ARG A O 1
ATOM 713 N N . LEU A 1 88 ? -3.731 -7.135 14.961 1.00 66.81 88 LEU A N 1
ATOM 714 C CA . LEU A 1 88 ? -3.946 -6.692 13.583 1.00 66.81 88 LEU A CA 1
ATOM 715 C C . LEU A 1 88 ? -3.888 -7.858 12.577 1.00 66.81 88 LEU A C 1
ATOM 717 O O . LEU A 1 88 ? -4.474 -7.767 11.505 1.00 66.81 88 LEU A O 1
ATOM 721 N N . TYR A 1 89 ? -3.250 -8.984 12.931 1.00 66.88 89 TYR A N 1
ATOM 722 C CA . TYR A 1 89 ? -3.182 -10.182 12.077 1.00 66.88 89 TYR A CA 1
ATOM 723 C C . TYR A 1 89 ? -4.521 -10.911 11.881 1.00 66.88 89 TYR A C 1
ATOM 725 O O . TYR A 1 89 ? -4.591 -11.810 11.044 1.00 66.88 89 TYR A O 1
ATOM 733 N N . HIS A 1 90 ? -5.556 -10.547 12.641 1.00 70.81 90 HIS A N 1
ATOM 734 C CA . HIS A 1 90 ? -6.898 -11.136 12.572 1.00 70.81 90 HIS A CA 1
ATOM 735 C C . HIS A 1 90 ? -7.961 -10.150 12.062 1.00 70.81 90 HIS A C 1
ATOM 737 O O . HIS A 1 90 ? -9.157 -10.391 12.242 1.00 70.81 90 HIS A O 1
ATOM 743 N N . SER A 1 91 ? -7.538 -9.022 11.485 1.00 80.00 91 SER A N 1
ATOM 744 C CA . SER A 1 91 ? -8.461 -8.068 10.878 1.00 80.00 91 SER A CA 1
ATOM 745 C C . SER A 1 91 ? -8.744 -8.444 9.421 1.00 80.00 91 SER A C 1
ATOM 747 O O . SER A 1 91 ? -7.821 -8.795 8.687 1.00 80.00 91 SER A O 1
ATOM 749 N N . ASP A 1 92 ? -10.011 -8.400 9.009 1.00 85.75 92 ASP A N 1
ATOM 750 C CA . ASP A 1 92 ? -10.415 -8.678 7.628 1.00 85.75 92 ASP A CA 1
ATOM 751 C C . ASP A 1 92 ? -10.126 -7.471 6.721 1.00 85.75 92 ASP A C 1
ATOM 753 O O . ASP A 1 92 ? -9.703 -7.638 5.573 1.00 85.75 92 ASP A O 1
ATOM 757 N N . LEU A 1 93 ? -10.337 -6.259 7.251 1.00 88.62 93 LEU A N 1
ATOM 758 C CA . LEU A 1 93 ? -10.142 -4.983 6.566 1.00 88.62 93 LEU A CA 1
ATOM 759 C C . LEU A 1 93 ? -9.270 -4.037 7.403 1.00 88.62 93 LEU A C 1
ATOM 761 O O . LEU A 1 93 ? -9.603 -3.704 8.539 1.00 88.62 93 LEU A O 1
ATOM 765 N N . LEU A 1 94 ? -8.193 -3.530 6.809 1.00 89.50 94 LEU A N 1
ATOM 766 C CA . LEU A 1 94 ? -7.362 -2.468 7.379 1.00 89.50 94 LEU A CA 1
ATOM 767 C C . LEU A 1 94 ? -7.545 -1.210 6.549 1.00 89.50 94 LEU A C 1
ATOM 769 O O . LEU A 1 94 ? -7.285 -1.224 5.351 1.00 89.50 94 LEU A O 1
ATOM 773 N N . ILE A 1 95 ? -7.936 -0.127 7.200 1.00 91.31 95 ILE A N 1
ATOM 774 C CA . ILE A 1 95 ? -7.891 1.221 6.651 1.00 91.31 95 ILE A CA 1
ATOM 775 C C . ILE A 1 95 ? -6.618 1.863 7.198 1.00 91.31 95 ILE A C 1
ATOM 777 O O . ILE A 1 95 ? -6.492 2.053 8.405 1.00 91.31 95 ILE A O 1
ATOM 781 N N . LEU A 1 96 ? -5.658 2.132 6.324 1.00 90.62 96 LEU A N 1
ATOM 782 C CA . LEU A 1 96 ? -4.345 2.653 6.688 1.00 90.62 96 LEU A CA 1
ATOM 783 C C . LEU A 1 96 ? -4.171 4.034 6.070 1.00 90.62 96 LEU A C 1
ATOM 785 O O . LEU A 1 96 ? -4.218 4.148 4.844 1.00 90.62 96 LEU A O 1
ATOM 789 N N . ASP A 1 97 ? -3.937 5.056 6.888 1.00 89.75 97 ASP A N 1
ATOM 790 C CA . ASP A 1 97 ? -3.416 6.311 6.361 1.00 89.75 97 ASP A CA 1
ATOM 791 C C . ASP A 1 97 ? -1.966 6.121 5.909 1.00 89.75 97 ASP A C 1
ATOM 793 O O . ASP A 1 97 ? -1.136 5.541 6.612 1.00 89.75 97 ASP A O 1
ATOM 797 N N . TYR A 1 98 ? -1.665 6.549 4.686 1.00 87.69 98 TYR A N 1
ATOM 798 C CA . TYR A 1 98 ? -0.336 6.385 4.118 1.00 87.69 98 TYR A CA 1
ATOM 799 C C . TYR A 1 98 ? 0.685 7.288 4.815 1.00 87.69 98 TYR A C 1
ATOM 801 O O . TYR A 1 98 ? 1.827 6.863 4.972 1.00 87.69 98 TYR A O 1
ATOM 809 N N . HIS A 1 99 ? 0.288 8.472 5.286 1.00 85.31 99 HIS A N 1
ATOM 810 C CA . HIS A 1 99 ? 1.191 9.496 5.817 1.00 85.31 99 HIS A CA 1
ATOM 811 C C . HIS A 1 99 ? 1.250 9.493 7.347 1.00 85.31 99 HIS A C 1
ATOM 813 O O . HIS A 1 99 ? 1.175 10.541 7.986 1.00 85.31 99 HIS A O 1
ATOM 819 N N . LEU A 1 100 ? 1.454 8.309 7.936 1.00 80.44 100 LEU A N 1
ATOM 820 C CA . LEU A 1 100 ? 1.676 8.182 9.376 1.00 80.44 100 LEU A CA 1
ATOM 821 C C . LEU A 1 100 ? 2.837 9.086 9.832 1.00 80.44 100 LEU A C 1
ATOM 823 O O . LEU A 1 100 ? 3.921 9.051 9.244 1.00 80.44 100 LEU A O 1
ATOM 827 N N . ASP A 1 101 ? 2.603 9.844 10.908 1.00 72.06 101 ASP A N 1
ATOM 828 C CA . ASP A 1 101 ? 3.493 10.836 11.528 1.00 72.06 101 ASP A CA 1
ATOM 829 C C . ASP A 1 101 ? 3.580 12.200 10.820 1.00 72.06 101 ASP A C 1
ATOM 831 O O . ASP A 1 101 ? 4.455 13.006 11.152 1.00 72.06 101 ASP A O 1
ATOM 835 N N . GLY A 1 102 ? 2.672 12.491 9.884 1.00 61.50 102 GLY A N 1
ATOM 836 C CA . GLY A 1 102 ? 2.469 13.833 9.327 1.00 61.50 102 GLY A CA 1
ATOM 837 C C . GLY A 1 102 ? 3.630 14.395 8.495 1.00 61.50 102 GLY A C 1
ATOM 838 O O . GLY A 1 102 ? 3.631 15.583 8.164 1.00 61.50 102 GLY A O 1
ATOM 839 N N . GLU A 1 103 ? 4.633 13.583 8.151 1.00 59.16 103 GLU A N 1
ATOM 840 C CA . GLU A 1 103 ? 5.661 13.969 7.183 1.00 59.16 103 GLU A CA 1
ATOM 841 C C . GLU A 1 103 ? 5.142 13.727 5.757 1.00 59.16 103 GLU A C 1
ATOM 843 O O . GLU A 1 103 ? 5.420 12.705 5.137 1.00 59.16 103 GLU A O 1
ATOM 848 N N . ASP A 1 104 ? 4.435 14.720 5.210 1.00 56.44 104 ASP A N 1
ATOM 849 C CA . ASP A 1 104 ? 3.895 14.752 3.833 1.00 56.44 104 ASP A CA 1
ATOM 850 C C . ASP A 1 104 ? 4.986 14.781 2.726 1.00 56.44 104 ASP A C 1
ATOM 852 O O . ASP A 1 104 ? 4.726 15.144 1.582 1.00 56.44 104 ASP A O 1
ATOM 856 N N . SER A 1 105 ? 6.248 14.466 3.038 1.00 54.78 105 SER A N 1
ATOM 857 C CA . SER A 1 105 ? 7.394 14.800 2.174 1.00 54.78 105 SER A CA 1
ATOM 858 C C . SER A 1 105 ? 7.855 13.702 1.212 1.00 54.78 105 SER A C 1
ATOM 860 O O . SER A 1 105 ? 8.846 13.900 0.505 1.00 54.78 105 SER A O 1
ATOM 862 N N . GLY A 1 106 ? 7.181 12.552 1.156 1.00 65.44 106 GLY A N 1
ATOM 863 C CA . GLY A 1 106 ? 7.618 11.465 0.284 1.00 65.44 106 GLY A CA 1
ATOM 864 C C . GLY A 1 106 ? 7.297 10.075 0.816 1.00 65.44 106 GLY A C 1
ATOM 865 O O . GLY A 1 106 ? 6.358 9.879 1.579 1.00 65.44 106 GLY A O 1
ATOM 866 N N . TYR A 1 107 ? 8.117 9.109 0.404 1.00 69.31 107 TYR A N 1
ATOM 867 C CA . TYR A 1 107 ? 7.986 7.688 0.719 1.00 69.31 107 TYR A CA 1
ATOM 868 C C . TYR A 1 107 ? 7.781 7.415 2.222 1.00 69.31 107 TYR A C 1
ATOM 870 O O . TYR A 1 107 ? 8.713 7.497 3.033 1.00 69.31 107 TYR A O 1
ATOM 878 N N . CYS A 1 108 ? 6.565 7.010 2.594 1.00 80.19 108 CYS A N 1
ATOM 879 C CA . CYS A 1 108 ? 6.191 6.744 3.981 1.00 80.19 108 CYS A CA 1
ATOM 880 C C . CYS A 1 108 ? 6.589 5.325 4.393 1.00 80.19 108 CYS A C 1
ATOM 882 O O . CYS A 1 108 ? 5.812 4.367 4.323 1.00 80.19 108 CYS A O 1
ATOM 884 N N . LYS A 1 109 ? 7.835 5.185 4.856 1.00 82.12 109 LYS A N 1
ATOM 885 C CA . LYS A 1 109 ? 8.426 3.888 5.211 1.00 82.12 109 LYS A CA 1
ATOM 886 C C . LYS A 1 109 ? 7.580 3.078 6.203 1.00 82.12 109 LYS A C 1
ATOM 888 O O . LYS A 1 109 ? 7.457 1.873 6.020 1.00 82.12 109 LYS A O 1
ATOM 893 N N . LYS A 1 110 ? 6.991 3.715 7.222 1.00 83.62 110 LYS A N 1
ATOM 894 C CA . LYS A 1 110 ? 6.186 3.026 8.248 1.00 83.62 110 LYS A CA 1
ATOM 895 C C . LYS A 1 110 ? 4.983 2.310 7.639 1.00 83.62 110 LYS A C 1
ATOM 897 O O . LYS A 1 110 ? 4.818 1.111 7.842 1.00 83.62 110 LYS A O 1
ATOM 902 N N . SER A 1 111 ? 4.201 3.022 6.837 1.00 87.56 111 SER A N 1
ATOM 903 C CA . SER A 1 111 ? 3.026 2.488 6.143 1.00 87.56 111 SER A CA 1
ATOM 904 C C . SER A 1 111 ? 3.405 1.372 5.174 1.00 87.56 111 SER A C 1
ATOM 906 O O . SER A 1 111 ? 2.749 0.333 5.130 1.00 87.56 111 SER A O 1
ATOM 908 N N . ILE A 1 112 ? 4.520 1.533 4.456 1.00 88.56 112 ILE A N 1
ATOM 909 C CA . ILE A 1 112 ? 5.046 0.489 3.574 1.00 88.56 112 ILE A CA 1
ATOM 910 C C . ILE A 1 112 ? 5.480 -0.759 4.356 1.00 88.56 112 ILE A C 1
ATOM 912 O O . ILE A 1 112 ? 5.153 -1.873 3.951 1.00 88.56 112 ILE A O 1
ATOM 916 N N . ASP A 1 113 ? 6.187 -0.605 5.475 1.00 86.81 113 ASP A N 1
ATOM 917 C CA . ASP A 1 113 ? 6.639 -1.734 6.294 1.00 86.81 113 ASP A CA 1
ATOM 918 C C . ASP A 1 113 ? 5.442 -2.492 6.908 1.00 86.81 113 ASP A C 1
ATOM 920 O O . ASP A 1 113 ? 5.445 -3.726 6.935 1.00 86.81 113 ASP A O 1
ATOM 924 N N . ILE A 1 114 ? 4.370 -1.785 7.295 1.00 86.00 114 ILE A N 1
ATOM 925 C CA . ILE A 1 114 ? 3.093 -2.400 7.702 1.00 86.00 114 ILE A CA 1
ATOM 926 C C . ILE A 1 114 ? 2.520 -3.243 6.556 1.00 86.00 114 ILE A C 1
ATOM 928 O O . ILE A 1 114 ? 2.214 -4.418 6.758 1.00 86.00 114 ILE A O 1
ATOM 932 N N . ILE A 1 115 ? 2.406 -2.678 5.349 1.00 88.38 115 ILE A N 1
ATOM 933 C CA . ILE A 1 115 ? 1.860 -3.379 4.175 1.00 88.38 115 ILE A CA 1
ATOM 934 C C . ILE A 1 115 ? 2.701 -4.616 3.821 1.00 88.38 115 ILE A C 1
ATOM 936 O O . ILE A 1 115 ? 2.137 -5.672 3.536 1.00 88.38 115 ILE A O 1
ATOM 940 N N . LYS A 1 116 ? 4.034 -4.527 3.887 1.00 86.75 116 LYS A N 1
ATOM 941 C CA . LYS A 1 116 ? 4.938 -5.671 3.671 1.00 86.75 116 LYS A CA 1
ATOM 942 C C . LYS A 1 116 ? 4.714 -6.785 4.684 1.00 86.75 116 LYS A C 1
ATOM 944 O O . LYS A 1 116 ? 4.586 -7.941 4.310 1.00 86.75 116 LYS A O 1
ATOM 949 N N . ASN A 1 117 ? 4.614 -6.442 5.964 1.00 83.75 117 ASN A N 1
ATOM 950 C CA . ASN A 1 117 ? 4.359 -7.438 7.002 1.00 83.75 117 ASN A CA 1
ATOM 951 C C . ASN A 1 117 ? 2.970 -8.084 6.861 1.00 83.75 117 ASN A C 1
ATOM 953 O O . ASN A 1 117 ? 2.786 -9.249 7.214 1.00 83.75 117 ASN A O 1
ATOM 957 N N . LEU A 1 118 ? 1.986 -7.353 6.328 1.00 82.38 118 LEU A N 1
ATOM 958 C CA . LEU A 1 118 ? 0.668 -7.906 6.013 1.00 82.38 118 LEU A CA 1
ATOM 959 C C . LEU A 1 118 ? 0.679 -8.798 4.772 1.00 82.38 118 LEU A C 1
ATOM 961 O O . LEU A 1 118 ? -0.056 -9.780 4.757 1.00 82.38 118 LEU A O 1
ATOM 965 N N . SER A 1 119 ? 1.495 -8.500 3.758 1.00 82.81 119 SER A N 1
ATOM 966 C CA . SER A 1 119 ? 1.554 -9.302 2.527 1.00 82.81 119 SER A CA 1
ATOM 967 C C . SER A 1 119 ? 2.147 -10.697 2.753 1.00 82.81 119 SER A C 1
ATOM 969 O O . SER A 1 119 ? 1.809 -11.639 2.036 1.00 82.81 119 SER A O 1
ATOM 971 N N . GLU A 1 120 ? 2.965 -10.865 3.795 1.00 79.31 120 GLU A N 1
ATOM 972 C CA . GLU A 1 120 ? 3.432 -12.176 4.256 1.00 79.31 120 GLU A CA 1
ATOM 973 C C . GLU A 1 120 ? 2.337 -12.979 4.988 1.00 79.31 120 GLU A C 1
ATOM 975 O O . GLU A 1 120 ? 2.425 -14.208 5.102 1.00 79.31 120 GLU A O 1
ATOM 980 N N . ASN A 1 121 ? 1.281 -12.318 5.474 1.00 73.75 121 ASN A N 1
ATOM 981 C CA . ASN A 1 121 ? 0.196 -12.953 6.214 1.00 73.75 121 ASN A CA 1
ATOM 982 C C . ASN A 1 121 ? -0.915 -13.466 5.280 1.00 73.75 121 ASN A C 1
ATOM 984 O O . ASN A 1 121 ? -1.474 -12.740 4.467 1.00 73.75 121 ASN A O 1
ATOM 988 N N . ARG A 1 122 ? -1.316 -14.729 5.463 1.00 68.00 122 ARG A N 1
ATOM 989 C CA . ARG A 1 122 ? -2.397 -15.376 4.694 1.00 68.00 122 ARG A CA 1
ATOM 990 C C . ARG A 1 122 ? -3.802 -15.161 5.259 1.00 68.00 122 ARG A C 1
ATOM 992 O O . ARG A 1 122 ? -4.765 -15.629 4.660 1.00 68.00 122 ARG A O 1
ATOM 999 N N . HIS A 1 123 ? -3.920 -14.537 6.428 1.00 67.00 123 HIS A N 1
ATOM 1000 C CA . HIS A 1 123 ? -5.189 -14.334 7.137 1.00 67.00 123 HIS A CA 1
ATOM 1001 C C . HIS A 1 123 ? -5.762 -12.927 6.971 1.00 67.00 123 HIS A C 1
ATOM 1003 O O . HIS A 1 123 ? -6.699 -12.567 7.674 1.00 67.00 123 HIS A O 1
ATOM 1009 N N . PHE A 1 124 ? -5.185 -12.140 6.067 1.00 67.44 124 PHE A N 1
ATOM 1010 C CA . PHE A 1 124 ? -5.529 -10.748 5.864 1.00 67.44 124 PHE A CA 1
ATOM 1011 C C . PHE A 1 124 ? -6.142 -10.567 4.471 1.00 67.44 124 PHE A C 1
ATOM 1013 O O . PHE A 1 124 ? -5.540 -10.999 3.489 1.00 67.44 124 PHE A O 1
ATOM 1020 N N . ASN A 1 125 ? -7.337 -9.972 4.373 1.00 67.75 125 ASN A N 1
ATOM 1021 C CA . ASN A 1 125 ? -8.092 -9.955 3.114 1.00 67.75 125 ASN A CA 1
ATOM 1022 C C . ASN A 1 125 ? -7.949 -8.641 2.337 1.00 67.75 125 ASN A C 1
ATOM 1024 O O . ASN A 1 125 ? -7.741 -8.691 1.124 1.00 67.75 125 ASN A O 1
ATOM 1028 N N . ILE A 1 126 ? -8.085 -7.474 2.982 1.00 85.69 126 ILE A N 1
ATOM 1029 C CA . ILE A 1 126 ? -8.153 -6.189 2.264 1.00 85.69 126 ILE A CA 1
ATOM 1030 C C . ILE A 1 126 ? -7.440 -5.071 3.029 1.00 85.69 126 ILE A C 1
ATOM 1032 O O . ILE A 1 126 ? -7.782 -4.774 4.171 1.00 85.69 126 ILE A O 1
ATOM 1036 N N . VAL A 1 127 ? -6.480 -4.403 2.378 1.00 87.88 127 VAL A N 1
ATOM 1037 C CA . VAL A 1 127 ? -5.911 -3.129 2.850 1.00 87.88 127 VAL A CA 1
ATOM 1038 C C . VAL A 1 127 ? -6.471 -2.002 1.984 1.00 87.88 127 VAL A C 1
ATOM 1040 O O . VAL A 1 127 ? -6.230 -1.960 0.779 1.00 87.88 127 VAL A O 1
ATOM 1043 N N . ALA A 1 128 ? -7.209 -1.084 2.597 1.00 90.12 128 ALA A N 1
ATOM 1044 C CA . ALA A 1 128 ? -7.618 0.178 2.005 1.00 90.12 128 ALA A CA 1
ATOM 1045 C C . ALA A 1 128 ? -6.633 1.266 2.443 1.00 90.12 128 ALA A C 1
ATOM 1047 O O . ALA A 1 128 ? -6.581 1.635 3.614 1.00 90.12 128 ALA A O 1
ATOM 1048 N N . VAL A 1 129 ? -5.839 1.773 1.502 1.00 90.50 129 VAL A N 1
ATOM 1049 C CA . VAL A 1 129 ? -4.880 2.848 1.775 1.00 90.50 129 VAL A CA 1
ATOM 1050 C C . VAL A 1 129 ? -5.556 4.192 1.527 1.00 90.50 129 VAL A C 1
ATOM 1052 O O . VAL A 1 129 ? -5.999 4.474 0.412 1.00 90.50 129 VAL A O 1
ATOM 1055 N N . HIS A 1 130 ? -5.638 5.015 2.566 1.00 87.88 130 HIS A N 1
ATOM 1056 C CA . HIS A 1 130 ? -6.012 6.417 2.466 1.00 87.88 130 HIS A CA 1
ATOM 1057 C C . HIS A 1 130 ? -4.752 7.245 2.210 1.00 87.88 130 HIS A C 1
ATOM 1059 O O . HIS A 1 130 ? -3.721 7.034 2.838 1.00 87.88 130 HIS A O 1
ATOM 1065 N N . THR A 1 131 ? -4.798 8.156 1.241 1.00 85.81 131 THR A N 1
ATOM 1066 C CA . THR A 1 131 ? -3.637 8.980 0.910 1.00 85.81 131 THR A CA 1
ATOM 1067 C C . THR A 1 131 ? -4.059 10.311 0.303 1.00 85.81 131 THR A C 1
ATOM 1069 O O . THR A 1 131 ? -5.003 10.381 -0.485 1.00 85.81 131 THR A O 1
ATOM 1072 N N . LYS A 1 132 ? -3.328 11.369 0.659 1.00 78.69 132 LYS A N 1
ATOM 1073 C CA . LYS A 1 132 ? -3.365 12.685 0.000 1.00 78.69 132 LYS A CA 1
ATOM 1074 C C . LYS A 1 132 ? -2.368 12.748 -1.182 1.00 78.69 132 LYS A C 1
ATOM 1076 O O . LYS A 1 132 ? -2.359 13.730 -1.918 1.00 78.69 132 LYS A O 1
ATOM 1081 N N . GLY A 1 133 ? -1.567 11.687 -1.359 1.00 76.19 133 GLY A N 1
ATOM 1082 C CA . GLY A 1 133 ? -0.323 11.632 -2.133 1.00 76.19 133 GLY A CA 1
ATOM 1083 C C . GLY A 1 133 ? 0.665 12.754 -1.788 1.00 76.19 133 GLY A C 1
ATOM 1084 O O . GLY A 1 133 ? 0.481 13.440 -0.790 1.00 76.19 133 GLY A O 1
ATOM 1085 N N . TYR A 1 134 ? 1.713 12.939 -2.593 1.00 71.56 134 TYR A N 1
ATOM 1086 C CA . TYR A 1 134 ? 2.820 13.847 -2.260 1.00 71.56 134 TYR A CA 1
ATOM 1087 C C . TYR A 1 134 ? 2.497 15.340 -2.350 1.00 71.56 134 TYR A C 1
ATOM 1089 O O . TYR A 1 134 ? 3.111 16.146 -1.658 1.00 71.56 134 TYR A O 1
ATOM 1097 N N . ASP A 1 135 ? 1.542 15.732 -3.192 1.00 68.62 135 ASP A N 1
ATOM 1098 C CA . ASP A 1 135 ? 1.229 17.144 -3.441 1.00 68.62 135 ASP A CA 1
ATOM 1099 C C . ASP A 1 135 ? -0.279 17.458 -3.474 1.00 68.62 135 ASP A C 1
ATOM 1101 O O . ASP A 1 135 ? -0.683 18.563 -3.844 1.00 68.62 135 ASP A O 1
ATOM 1105 N N . GLY A 1 136 ? -1.138 16.498 -3.110 1.00 59.81 136 GLY A N 1
ATOM 1106 C CA . GLY A 1 136 ? -2.593 16.672 -3.158 1.00 59.81 136 GLY A CA 1
ATOM 1107 C C . GLY A 1 136 ? -3.212 16.639 -4.562 1.00 59.81 136 GLY A C 1
ATOM 1108 O O . GLY A 1 136 ? -4.429 16.808 -4.687 1.00 59.81 136 GLY A O 1
ATOM 1109 N N . GLN A 1 137 ? -2.434 16.431 -5.6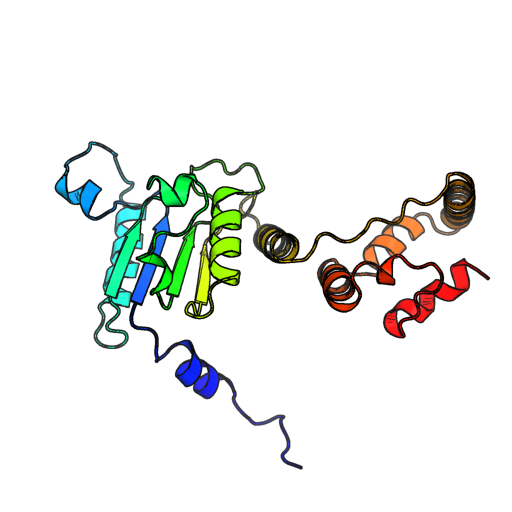33 1.00 56.34 137 GLN A N 1
ATOM 1110 C CA . GLN A 1 137 ? -2.950 16.359 -7.005 1.00 56.34 137 GLN A CA 1
ATOM 1111 C C . GLN A 1 137 ? -3.355 14.930 -7.384 1.00 56.34 137 GLN A C 1
ATOM 1113 O O . GLN A 1 137 ? -2.779 13.960 -6.923 1.00 56.34 137 GLN A O 1
ATOM 1118 N N . LYS A 1 138 ? -4.326 14.752 -8.292 1.00 48.75 138 LYS A N 1
ATOM 1119 C CA . LYS A 1 138 ? -4.841 13.415 -8.680 1.00 48.75 138 LYS A CA 1
ATOM 1120 C C . LYS A 1 138 ? -3.781 12.429 -9.210 1.00 48.75 138 LYS A C 1
ATOM 1122 O O . LYS A 1 138 ? -4.046 11.231 -9.211 1.00 48.75 138 LYS A O 1
ATOM 1127 N N . GLY A 1 139 ? -2.624 12.909 -9.675 1.00 53.53 139 GLY A N 1
ATOM 1128 C CA . GLY A 1 139 ? -1.505 12.067 -10.116 1.00 53.53 139 GLY A CA 1
ATOM 1129 C C . GLY A 1 139 ? -0.736 11.403 -8.970 1.00 53.53 139 GLY A C 1
ATOM 1130 O O . GLY A 1 139 ? -0.159 10.339 -9.172 1.00 53.53 139 GLY A O 1
ATOM 1131 N N . SER A 1 140 ? -0.806 11.956 -7.760 1.00 70.31 140 SER A N 1
ATOM 1132 C CA . SER A 1 140 ? 0.007 11.524 -6.623 1.00 70.31 140 SER A CA 1
ATOM 1133 C C . SER A 1 140 ? -0.445 10.200 -5.997 1.00 70.31 140 SER A C 1
ATOM 1135 O O . SER A 1 140 ? 0.348 9.471 -5.406 1.00 70.31 140 SER A O 1
ATOM 1137 N N . VAL A 1 141 ? -1.709 9.810 -6.198 1.00 82.00 141 VAL A N 1
ATOM 1138 C CA . VAL A 1 141 ? -2.206 8.484 -5.787 1.00 82.00 141 VAL A CA 1
ATOM 1139 C C . VAL A 1 141 ? -1.519 7.370 -6.584 1.00 82.00 141 VAL A C 1
ATOM 1141 O O . VAL A 1 141 ? -1.239 6.304 -6.036 1.00 82.00 141 VAL A O 1
ATOM 1144 N N . ASN A 1 142 ? -1.216 7.610 -7.866 1.00 81.94 142 ASN A N 1
ATOM 1145 C CA . ASN A 1 142 ? -0.499 6.633 -8.688 1.00 81.94 142 ASN A CA 1
ATOM 1146 C C . ASN A 1 142 ? 0.941 6.449 -8.206 1.00 81.94 142 ASN A C 1
ATOM 1148 O O . ASN A 1 142 ? 1.453 5.338 -8.268 1.00 81.94 142 ASN A O 1
ATOM 1152 N N . GLU A 1 143 ? 1.578 7.508 -7.708 1.00 82.56 143 GLU A N 1
ATOM 1153 C CA . GLU A 1 143 ? 2.933 7.447 -7.152 1.00 82.56 143 GLU A CA 1
ATOM 1154 C C . GLU A 1 143 ? 2.951 6.570 -5.897 1.00 82.56 143 GLU A C 1
ATOM 1156 O O . GLU A 1 143 ? 3.715 5.613 -5.830 1.00 82.56 143 GLU A O 1
ATOM 1161 N N . VAL A 1 144 ? 1.998 6.782 -4.984 1.00 86.44 144 VAL A N 1
ATOM 1162 C CA . VAL A 1 144 ? 1.817 5.935 -3.794 1.00 86.44 144 VAL A CA 1
ATOM 1163 C C . VAL A 1 144 ? 1.547 4.475 -4.175 1.00 86.44 144 VAL A C 1
ATOM 1165 O O . VAL A 1 144 ? 2.100 3.556 -3.568 1.00 86.44 144 VAL A O 1
ATOM 1168 N N . LEU A 1 145 ? 0.725 4.235 -5.202 1.00 88.06 145 LEU A N 1
ATOM 1169 C CA . LEU A 1 145 ? 0.487 2.887 -5.721 1.00 88.06 145 LEU A CA 1
ATOM 1170 C C . LEU A 1 145 ? 1.778 2.253 -6.261 1.00 88.06 145 LEU A C 1
ATOM 1172 O O . LEU A 1 145 ? 2.060 1.094 -5.955 1.00 88.06 145 LEU A O 1
ATOM 1176 N N . ILE A 1 146 ? 2.561 3.000 -7.045 1.00 87.38 146 ILE A N 1
ATOM 1177 C CA . ILE A 1 146 ? 3.855 2.556 -7.577 1.00 87.38 146 ILE A CA 1
ATOM 1178 C C . ILE A 1 146 ? 4.812 2.231 -6.431 1.00 87.38 146 ILE A C 1
ATOM 1180 O O . ILE A 1 146 ? 5.459 1.187 -6.480 1.00 87.38 146 ILE A O 1
ATOM 1184 N N . ASP A 1 147 ? 4.867 3.051 -5.383 1.00 87.50 147 ASP A N 1
ATOM 1185 C CA . ASP A 1 147 ? 5.712 2.800 -4.216 1.00 87.50 147 ASP A CA 1
ATOM 1186 C C . ASP A 1 147 ? 5.315 1.514 -3.500 1.00 87.50 147 ASP A C 1
ATOM 1188 O O . ASP A 1 147 ? 6.175 0.685 -3.199 1.00 87.50 147 ASP A O 1
ATOM 1192 N N . ILE A 1 148 ? 4.013 1.296 -3.290 1.00 89.56 148 ILE A N 1
ATOM 1193 C CA . ILE A 1 148 ? 3.506 0.060 -2.689 1.00 89.56 148 ILE A CA 1
ATOM 1194 C C . ILE A 1 148 ? 3.903 -1.146 -3.546 1.00 89.56 148 ILE A C 1
ATOM 1196 O O . ILE A 1 148 ? 4.514 -2.078 -3.019 1.00 89.56 148 ILE A O 1
ATOM 1200 N N . ILE A 1 149 ? 3.620 -1.126 -4.855 1.00 88.94 149 ILE A N 1
ATOM 1201 C CA . ILE A 1 149 ? 3.939 -2.239 -5.765 1.00 88.94 149 ILE A CA 1
ATOM 1202 C C . ILE A 1 149 ? 5.444 -2.503 -5.777 1.00 88.94 149 ILE A C 1
ATOM 1204 O O . ILE A 1 149 ? 5.867 -3.636 -5.566 1.00 88.94 149 ILE A O 1
ATOM 1208 N N . THR A 1 150 ? 6.254 -1.461 -5.964 1.00 87.19 150 THR A N 1
ATOM 1209 C CA . THR A 1 150 ? 7.719 -1.559 -5.999 1.00 87.19 150 THR A CA 1
ATOM 1210 C C . THR A 1 150 ? 8.258 -2.131 -4.694 1.00 87.19 150 THR A C 1
ATOM 1212 O O . THR A 1 150 ? 9.180 -2.942 -4.699 1.00 87.19 150 THR A O 1
ATOM 1215 N N . SER A 1 151 ? 7.662 -1.755 -3.561 1.00 87.00 151 SER A N 1
ATOM 1216 C CA . SER A 1 151 ? 8.078 -2.248 -2.253 1.00 87.00 151 SER A CA 1
ATOM 1217 C C . SER A 1 151 ? 7.766 -3.734 -2.042 1.00 87.00 151 SER A C 1
ATOM 1219 O O . SER A 1 151 ? 8.522 -4.416 -1.351 1.00 87.00 151 SER A O 1
ATOM 1221 N N . LEU A 1 152 ? 6.677 -4.231 -2.635 1.00 87.62 152 LEU A N 1
ATOM 1222 C CA . LEU A 1 152 ? 6.224 -5.620 -2.532 1.00 87.62 152 LEU A CA 1
ATOM 1223 C C . LEU A 1 152 ? 6.930 -6.561 -3.515 1.00 87.62 152 LEU A C 1
ATOM 1225 O O . LEU A 1 152 ? 6.769 -7.777 -3.423 1.00 87.62 152 LEU A O 1
ATOM 1229 N N . GLN A 1 153 ? 7.692 -6.017 -4.461 1.00 83.56 153 GLN A N 1
ATOM 1230 C CA . GLN A 1 153 ? 8.440 -6.798 -5.434 1.00 83.56 153 GLN A CA 1
ATOM 1231 C C . GLN A 1 153 ? 9.852 -7.120 -4.944 1.00 83.56 153 GLN A C 1
ATOM 1233 O O . GLN A 1 153 ? 10.469 -6.382 -4.173 1.00 83.56 153 GLN A O 1
ATOM 1238 N N . GLU A 1 154 ? 10.393 -8.234 -5.437 1.00 76.12 154 GLU A N 1
ATOM 1239 C CA . GLU A 1 154 ? 11.814 -8.509 -5.282 1.00 76.12 154 GLU A CA 1
ATOM 1240 C C . GLU A 1 154 ? 12.629 -7.431 -5.994 1.00 76.12 154 GLU A C 1
ATOM 1242 O O . GLU A 1 154 ? 12.322 -7.021 -7.115 1.00 76.12 154 GLU A O 1
ATOM 1247 N N . ARG A 1 155 ? 13.702 -6.978 -5.341 1.00 75.94 155 ARG A N 1
ATOM 1248 C CA . ARG A 1 155 ? 14.601 -5.992 -5.932 1.00 75.94 155 ARG A CA 1
ATOM 1249 C C . ARG A 1 155 ? 15.223 -6.584 -7.205 1.00 75.94 155 ARG A C 1
ATOM 1251 O O . ARG A 1 155 ? 15.942 -7.581 -7.092 1.00 75.94 155 ARG A O 1
ATOM 1258 N N . PRO A 1 156 ? 15.026 -5.971 -8.387 1.00 70.94 156 PRO A N 1
ATOM 1259 C CA . PRO A 1 156 ? 15.606 -6.491 -9.614 1.00 70.94 156 PRO A CA 1
ATOM 1260 C C . PRO A 1 156 ? 17.133 -6.442 -9.544 1.00 70.94 156 PRO A C 1
ATOM 1262 O O . PRO A 1 156 ? 17.727 -5.489 -9.024 1.00 70.94 156 PRO A O 1
ATOM 1265 N N . ALA A 1 157 ? 17.783 -7.462 -10.105 1.00 70.88 157 ALA A N 1
ATOM 1266 C CA . ALA A 1 157 ? 19.214 -7.410 -10.349 1.00 70.88 157 ALA A CA 1
ATOM 1267 C C . ALA A 1 157 ? 19.483 -6.390 -11.462 1.00 70.88 157 ALA A C 1
ATOM 1269 O O . ALA A 1 157 ? 19.132 -6.600 -12.624 1.00 70.88 157 ALA A O 1
ATOM 1270 N N . ILE A 1 158 ? 20.105 -5.270 -11.099 1.00 68.06 158 ILE A N 1
ATOM 1271 C CA . ILE A 1 158 ? 20.533 -4.264 -12.068 1.00 68.06 158 ILE A CA 1
ATOM 1272 C C . ILE A 1 158 ? 21.752 -4.831 -12.801 1.00 68.06 158 ILE A C 1
ATOM 1274 O O . ILE A 1 158 ? 22.799 -5.044 -12.185 1.00 68.06 158 ILE A O 1
ATOM 1278 N N . SER A 1 159 ? 21.623 -5.082 -14.107 1.00 65.81 159 SER A N 1
ATOM 1279 C CA . SER A 1 159 ? 22.780 -5.416 -14.941 1.00 65.81 159 SER A CA 1
ATOM 1280 C C . SER A 1 159 ? 23.699 -4.206 -15.016 1.00 65.81 159 SER A C 1
ATOM 1282 O O . SER A 1 159 ? 23.330 -3.156 -15.540 1.00 65.81 159 SER A O 1
ATOM 1284 N N . ILE A 1 160 ? 24.913 -4.352 -14.493 1.00 67.62 160 ILE A N 1
ATOM 1285 C CA . ILE A 1 160 ? 25.958 -3.348 -14.666 1.00 67.62 160 ILE A CA 1
ATOM 1286 C C . ILE A 1 160 ? 26.481 -3.507 -16.092 1.00 67.62 160 ILE A C 1
ATOM 1288 O O . ILE A 1 160 ? 27.200 -4.460 -16.401 1.00 67.62 160 ILE A O 1
ATOM 1292 N N . LEU A 1 161 ? 26.090 -2.586 -16.971 1.00 71.12 161 LEU A N 1
ATOM 1293 C CA . LEU A 1 161 ? 26.675 -2.487 -18.304 1.00 71.12 161 LEU A CA 1
ATOM 1294 C C . LEU A 1 161 ? 28.155 -2.122 -18.163 1.00 71.12 161 LEU A C 1
ATOM 1296 O O . LEU A 1 161 ? 28.512 -1.245 -17.378 1.00 71.12 161 LEU A O 1
ATOM 1300 N N . ASN A 1 162 ? 29.024 -2.792 -18.919 1.00 81.75 162 ASN A N 1
ATOM 1301 C CA . ASN A 1 162 ? 30.423 -2.381 -18.976 1.00 81.75 162 ASN A CA 1
ATOM 1302 C C . ASN A 1 162 ? 30.555 -1.043 -19.729 1.00 81.75 162 ASN A C 1
ATOM 1304 O O . ASN A 1 162 ? 29.738 -0.726 -20.598 1.00 81.75 162 ASN A O 1
ATOM 1308 N N . ASP A 1 163 ? 31.608 -0.280 -19.427 1.00 85.75 163 ASP A N 1
ATOM 1309 C CA . ASP A 1 163 ? 31.795 1.074 -19.973 1.00 85.75 163 ASP A CA 1
ATOM 1310 C C . ASP A 1 163 ? 31.826 1.103 -21.507 1.00 85.75 163 ASP A C 1
ATOM 1312 O O . ASP A 1 163 ? 31.371 2.057 -22.131 1.00 85.75 163 ASP A O 1
ATOM 1316 N N . LYS A 1 164 ? 32.315 0.027 -22.137 1.00 84.44 164 LYS A N 1
ATOM 1317 C CA . LYS A 1 164 ? 32.385 -0.086 -23.597 1.00 84.44 164 LYS A CA 1
ATOM 1318 C C . LYS A 1 164 ? 31.001 -0.209 -24.237 1.00 84.44 164 LYS A C 1
ATOM 1320 O O . LYS A 1 164 ? 30.754 0.412 -25.264 1.00 84.44 164 LYS A O 1
ATOM 1325 N N . ILE A 1 165 ? 30.124 -1.040 -23.677 1.00 80.25 165 ILE A N 1
ATOM 1326 C CA . ILE A 1 165 ? 28.747 -1.202 -24.160 1.00 80.25 165 ILE A CA 1
ATOM 1327 C C . ILE A 1 165 ? 27.972 0.083 -23.898 1.00 80.25 165 ILE A C 1
ATOM 1329 O O . ILE A 1 165 ? 27.284 0.552 -24.795 1.00 80.25 165 ILE A O 1
ATOM 1333 N N . LYS A 1 166 ? 28.148 0.680 -22.713 1.00 83.88 166 LYS A N 1
ATOM 1334 C CA . LYS A 1 166 ? 27.523 1.955 -22.373 1.00 83.88 166 LYS A CA 1
ATOM 1335 C C . LYS A 1 166 ? 27.890 3.052 -23.377 1.00 83.88 166 LYS A C 1
ATOM 1337 O O . LYS A 1 166 ? 26.991 3.638 -23.957 1.00 83.88 166 LYS A O 1
ATOM 1342 N N . SER A 1 167 ? 29.182 3.228 -23.669 1.00 86.50 167 SER A N 1
ATOM 1343 C CA . SER A 1 167 ? 29.648 4.197 -24.673 1.00 86.50 167 SER A CA 1
ATOM 1344 C C . SER A 1 167 ? 29.028 3.955 -26.048 1.00 86.50 167 SER A C 1
ATOM 1346 O O . SER A 1 167 ? 28.604 4.904 -26.682 1.00 86.50 167 SER A O 1
ATOM 1348 N N . ARG A 1 168 ? 28.924 2.697 -26.502 1.00 85.38 168 ARG A N 1
ATOM 1349 C CA . ARG A 1 168 ? 28.299 2.390 -27.802 1.00 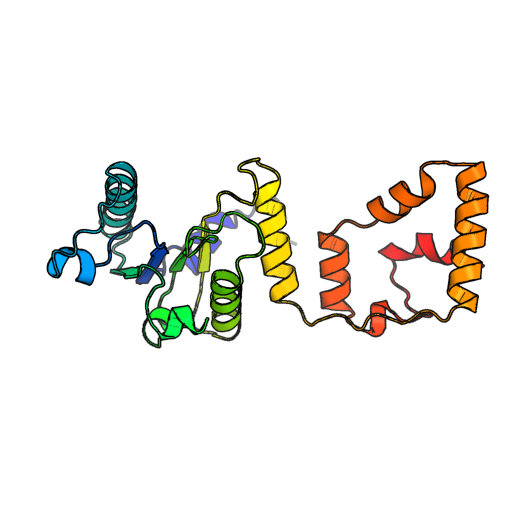85.38 168 ARG A CA 1
ATOM 1350 C C . ARG A 1 168 ? 26.812 2.738 -27.847 1.00 85.38 168 ARG A C 1
ATOM 1352 O O . ARG A 1 168 ? 26.333 3.142 -28.897 1.00 85.38 168 ARG A O 1
ATOM 1359 N N . ILE A 1 169 ? 26.092 2.514 -26.747 1.00 84.31 169 ILE A N 1
ATOM 1360 C CA . ILE A 1 169 ? 24.673 2.870 -26.639 1.00 84.31 169 ILE A CA 1
ATOM 1361 C C . ILE A 1 169 ? 24.529 4.392 -26.625 1.00 84.31 169 ILE A C 1
ATOM 1363 O O . ILE A 1 169 ? 23.690 4.915 -27.346 1.00 84.31 169 ILE A O 1
ATOM 1367 N N . ASP A 1 170 ? 25.359 5.088 -25.845 1.00 87.94 170 ASP A N 1
ATOM 1368 C CA . ASP A 1 170 ? 25.344 6.550 -25.773 1.00 87.94 170 ASP A CA 1
ATOM 1369 C C . ASP A 1 170 ? 25.653 7.174 -27.147 1.00 87.94 170 ASP A C 1
ATOM 1371 O O . ASP A 1 170 ? 24.881 8.014 -27.594 1.00 87.94 170 ASP A O 1
ATOM 1375 N N . ASP A 1 171 ? 26.678 6.687 -27.861 1.00 89.19 171 ASP A N 1
ATOM 1376 C CA . ASP A 1 171 ? 27.030 7.154 -29.212 1.00 89.19 171 ASP A CA 1
ATOM 1377 C C . ASP A 1 171 ? 25.877 6.941 -30.218 1.00 89.19 171 ASP A C 1
ATOM 1379 O O . ASP A 1 171 ? 25.588 7.817 -31.030 1.00 89.19 171 ASP A O 1
ATOM 1383 N N . ALA A 1 172 ? 25.204 5.784 -30.166 1.00 86.56 172 ALA A N 1
ATOM 1384 C CA . ALA A 1 172 ? 24.074 5.482 -31.048 1.00 86.56 172 ALA A CA 1
ATOM 1385 C C . ALA A 1 172 ? 22.844 6.348 -30.732 1.00 86.56 172 ALA A C 1
ATOM 1387 O O . ALA A 1 172 ? 22.165 6.817 -31.643 1.00 86.56 172 ALA A O 1
ATOM 1388 N N . LEU A 1 173 ? 22.567 6.582 -29.445 1.00 87.56 173 LEU A N 1
ATOM 1389 C CA . LEU A 1 173 ? 21.488 7.471 -29.019 1.00 87.56 173 LEU A CA 1
ATOM 1390 C C . LEU A 1 173 ? 21.770 8.919 -29.425 1.00 87.56 173 LEU A C 1
ATOM 1392 O O . LEU A 1 173 ? 20.847 9.589 -29.873 1.00 87.56 173 LEU A O 1
ATOM 1396 N N . ASP A 1 174 ? 23.018 9.379 -29.318 1.00 89.56 174 ASP A N 1
ATOM 1397 C CA . ASP A 1 174 ? 23.419 10.717 -29.762 1.00 89.56 174 ASP A CA 1
ATOM 1398 C C . ASP A 1 174 ? 23.253 10.878 -31.280 1.00 89.56 174 ASP A C 1
ATOM 1400 O O . ASP A 1 174 ? 22.786 11.918 -31.739 1.00 89.56 174 ASP A O 1
ATOM 1404 N N . GLU A 1 175 ? 23.592 9.853 -32.072 1.00 89.44 175 GLU A N 1
ATOM 1405 C CA . GLU A 1 175 ? 23.370 9.863 -33.523 1.00 89.44 175 GLU A CA 1
ATOM 1406 C C . GLU A 1 175 ? 21.876 9.931 -33.868 1.00 89.44 175 GLU A C 1
ATOM 1408 O O . GLU A 1 175 ? 21.477 10.727 -34.718 1.00 89.44 175 GLU A O 1
ATOM 1413 N N . TRP A 1 176 ? 21.035 9.159 -33.177 1.00 89.12 176 TRP A N 1
ATOM 1414 C CA . TRP A 1 176 ? 19.584 9.210 -33.376 1.00 89.12 176 TRP A CA 1
ATOM 1415 C C . TRP A 1 176 ? 18.977 10.538 -32.938 1.00 89.12 176 TRP A C 1
ATOM 1417 O O . TRP A 1 176 ? 18.076 11.032 -33.604 1.00 89.12 176 TRP A O 1
ATOM 1427 N N . GLU A 1 177 ? 19.493 11.152 -31.875 1.00 91.31 177 GLU A N 1
ATOM 1428 C CA . GLU A 1 177 ? 19.015 12.440 -31.365 1.00 91.31 177 GLU A CA 1
ATOM 1429 C C . GLU A 1 177 ? 19.284 13.600 -32.347 1.00 91.31 177 GLU A C 1
ATOM 1431 O O . GLU A 1 177 ? 18.598 14.624 -32.309 1.00 91.31 177 GLU A O 1
ATOM 1436 N N . ILE A 1 178 ? 20.237 13.435 -33.280 1.00 91.44 178 ILE A N 1
ATOM 1437 C CA . ILE A 1 178 ? 20.451 14.377 -34.394 1.00 91.44 178 ILE A CA 1
ATOM 1438 C C . ILE A 1 178 ? 19.263 14.360 -35.367 1.00 91.44 178 ILE A C 1
ATOM 1440 O O . ILE A 1 178 ? 18.888 15.414 -35.890 1.00 91.44 178 ILE A O 1
ATOM 1444 N N . GLU A 1 179 ? 18.693 13.185 -35.638 1.00 90.06 179 GLU A N 1
ATOM 1445 C CA . GLU A 1 179 ? 17.561 13.020 -36.559 1.00 90.06 179 GLU A CA 1
ATOM 1446 C C . GLU A 1 179 ? 16.214 13.235 -35.859 1.00 90.06 179 GLU A C 1
ATOM 1448 O O . GLU A 1 179 ? 15.322 13.878 -36.418 1.00 90.06 179 GLU A O 1
ATOM 1453 N N . ASP A 1 180 ? 16.093 12.739 -34.629 1.00 89.38 180 ASP A N 1
ATOM 1454 C CA . ASP A 1 180 ? 14.903 12.813 -33.795 1.00 89.38 180 ASP A CA 1
ATOM 1455 C C . ASP A 1 180 ? 15.257 13.238 -32.356 1.00 89.38 180 ASP A C 1
ATOM 1457 O O . ASP A 1 180 ? 15.597 12.400 -31.514 1.00 89.38 180 ASP A O 1
ATOM 1461 N N . PRO A 1 181 ? 15.139 14.540 -32.034 1.00 91.62 181 PRO A N 1
ATOM 1462 C CA . PRO A 1 181 ? 15.473 15.061 -30.713 1.00 91.62 181 PRO A CA 1
ATOM 1463 C C . PRO A 1 181 ? 14.655 14.473 -29.552 1.00 91.62 181 PRO A C 1
ATOM 1465 O O . PRO A 1 181 ? 15.072 14.625 -28.405 1.00 91.62 181 PRO A O 1
ATOM 1468 N N . SER A 1 182 ? 13.493 13.846 -29.797 1.00 90.69 182 SER A N 1
ATOM 1469 C CA . SER A 1 182 ? 12.674 13.244 -28.731 1.00 90.69 182 SER A CA 1
ATOM 1470 C C . SER A 1 182 ? 12.944 11.759 -28.511 1.00 90.69 182 SER A C 1
ATOM 1472 O O . SER A 1 182 ? 12.413 11.196 -27.555 1.00 90.69 182 SER A O 1
ATOM 1474 N N . ILE A 1 183 ? 13.823 11.127 -29.299 1.00 87.81 183 ILE A N 1
ATOM 1475 C CA . ILE A 1 183 ? 14.011 9.668 -29.291 1.00 87.81 183 ILE A CA 1
ATOM 1476 C C . ILE A 1 183 ? 14.294 9.089 -27.900 1.00 87.81 183 ILE A C 1
ATOM 1478 O O . ILE A 1 183 ? 13.784 8.027 -27.546 1.00 87.81 183 ILE A O 1
ATOM 1482 N N . ARG A 1 184 ? 15.073 9.790 -27.065 1.00 86.81 184 ARG A N 1
ATOM 1483 C CA . ARG A 1 184 ? 15.370 9.355 -25.690 1.00 86.81 184 ARG A CA 1
ATOM 1484 C C . ARG A 1 184 ? 14.111 9.326 -24.825 1.00 86.81 184 ARG A C 1
ATOM 1486 O O . ARG A 1 184 ? 13.896 8.368 -24.085 1.00 86.81 184 ARG A O 1
ATOM 1493 N N . GLU A 1 185 ? 13.296 10.370 -24.914 1.00 89.00 185 GLU A N 1
ATOM 1494 C CA . GLU A 1 185 ? 12.037 10.476 -24.181 1.00 89.00 185 GLU A CA 1
ATOM 1495 C C . GLU A 1 185 ? 11.016 9.461 -24.707 1.00 89.00 185 GLU A C 1
ATOM 1497 O O . GLU A 1 185 ? 10.374 8.775 -23.913 1.00 89.00 185 GLU A O 1
ATOM 1502 N N . ASP A 1 186 ? 10.939 9.273 -26.023 1.00 88.06 186 ASP A N 1
ATOM 1503 C CA . ASP A 1 186 ? 10.050 8.300 -26.656 1.00 88.06 186 ASP A CA 1
ATOM 1504 C C . ASP A 1 186 ? 10.410 6.857 -26.276 1.00 88.06 186 ASP A C 1
ATOM 1506 O O . ASP A 1 186 ? 9.525 6.061 -25.964 1.00 88.06 186 ASP A O 1
ATOM 1510 N N . LEU A 1 187 ? 11.704 6.520 -26.207 1.00 85.75 187 LEU A N 1
ATOM 1511 C CA . LEU A 1 187 ? 12.170 5.220 -25.718 1.00 85.75 187 LEU A CA 1
ATOM 1512 C C . LEU A 1 187 ? 11.826 5.006 -24.240 1.00 85.75 187 LEU A C 1
ATOM 1514 O O . LEU A 1 187 ? 11.385 3.918 -23.876 1.00 85.75 187 LEU A O 1
ATOM 1518 N N . ILE A 1 188 ? 11.978 6.020 -23.386 1.00 85.88 188 ILE A N 1
ATOM 1519 C CA . ILE A 1 188 ? 11.587 5.922 -21.970 1.00 85.88 188 ILE A CA 1
ATOM 1520 C C . ILE A 1 188 ? 10.071 5.734 -21.844 1.00 85.88 188 ILE A C 1
ATOM 1522 O O . ILE A 1 188 ? 9.613 4.872 -21.097 1.00 85.88 188 ILE A O 1
ATOM 1526 N N . ASN A 1 189 ? 9.294 6.495 -22.613 1.00 87.06 189 ASN A N 1
ATOM 1527 C CA . ASN A 1 189 ? 7.834 6.470 -22.579 1.00 87.06 189 ASN A CA 1
ATOM 1528 C C . ASN A 1 189 ? 7.226 5.263 -23.314 1.00 87.06 189 ASN A C 1
ATOM 1530 O O . ASN A 1 189 ? 6.031 4.999 -23.174 1.00 87.06 189 ASN A O 1
ATOM 1534 N N . SER A 1 190 ? 8.030 4.513 -24.073 1.00 86.31 190 SER A N 1
ATOM 1535 C CA . SER A 1 190 ? 7.587 3.326 -24.814 1.00 86.31 190 SER A CA 1
ATOM 1536 C C . SER A 1 190 ? 7.173 2.155 -23.917 1.00 86.31 190 SER A C 1
ATOM 1538 O O . SER A 1 190 ? 6.417 1.285 -24.351 1.00 86.31 190 SER A O 1
ATOM 1540 N N . VAL A 1 191 ? 7.635 2.136 -22.662 1.00 85.38 191 VAL A N 1
ATOM 1541 C CA . VAL A 1 191 ? 7.265 1.135 -21.657 1.00 85.38 191 VAL A CA 1
ATOM 1542 C C . VAL A 1 191 ? 6.692 1.858 -20.446 1.00 85.38 191 VAL A C 1
ATOM 1544 O O . VAL A 1 191 ? 7.385 2.627 -19.785 1.00 85.38 191 VAL A O 1
ATOM 1547 N N . SER A 1 192 ? 5.422 1.602 -20.123 1.00 87.19 192 SER A N 1
ATOM 1548 C CA . SER A 1 192 ? 4.811 2.215 -18.943 1.00 87.19 192 SER A CA 1
ATOM 1549 C C . SER A 1 192 ? 5.440 1.683 -17.650 1.00 87.19 192 SER A C 1
ATOM 1551 O O . SER A 1 192 ? 5.906 0.543 -17.588 1.00 87.19 192 SER A O 1
ATOM 1553 N N . THR A 1 193 ? 5.397 2.472 -16.573 1.00 86.56 193 THR A N 1
ATOM 1554 C CA . THR A 1 193 ? 5.910 2.047 -15.259 1.00 86.56 193 THR A CA 1
ATOM 1555 C C . THR A 1 193 ? 5.274 0.739 -14.783 1.00 86.56 193 THR A C 1
ATOM 1557 O O . THR A 1 193 ? 5.964 -0.123 -14.244 1.00 86.56 193 THR A O 1
ATOM 1560 N N . LEU A 1 194 ? 3.968 0.554 -15.004 1.00 85.94 194 LEU A N 1
ATOM 1561 C CA . LEU A 1 194 ? 3.266 -0.671 -14.613 1.00 85.94 194 LEU A CA 1
ATOM 1562 C C . LEU A 1 194 ? 3.697 -1.874 -15.455 1.00 85.94 194 LEU A C 1
ATOM 1564 O O . LEU A 1 194 ? 3.879 -2.958 -14.902 1.00 85.94 194 LEU A O 1
ATOM 1568 N N . ASP A 1 195 ? 3.909 -1.683 -16.759 1.00 87.06 195 ASP A N 1
ATOM 1569 C CA . ASP A 1 195 ? 4.417 -2.745 -17.628 1.00 87.06 195 ASP A CA 1
ATOM 1570 C C . ASP A 1 195 ? 5.841 -3.137 -17.228 1.00 87.06 195 ASP A C 1
ATOM 1572 O O . ASP A 1 195 ? 6.146 -4.324 -17.122 1.00 87.06 195 ASP A O 1
ATOM 1576 N N . LEU A 1 196 ? 6.699 -2.164 -16.908 1.00 85.56 196 LEU A N 1
ATOM 1577 C CA . LEU A 1 196 ? 8.048 -2.428 -16.410 1.00 85.56 196 LEU A CA 1
ATOM 1578 C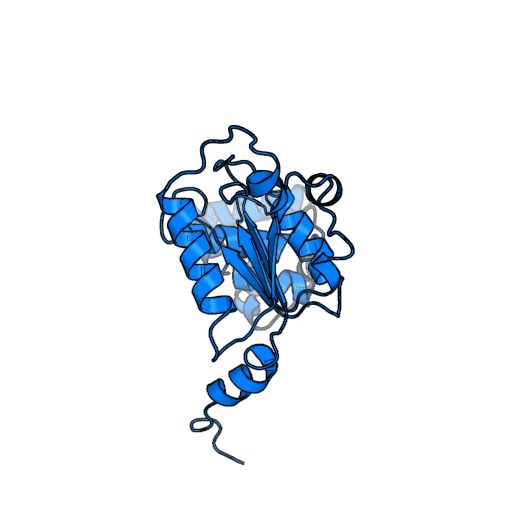 C . LEU A 1 196 ? 8.023 -3.215 -15.092 1.00 85.56 196 LEU A C 1
ATOM 1580 O O . LEU A 1 196 ? 8.715 -4.225 -14.966 1.00 85.56 196 LEU A O 1
ATOM 1584 N N . LEU A 1 197 ? 7.204 -2.796 -14.123 1.00 86.31 197 LEU A N 1
ATOM 1585 C CA . LEU A 1 197 ? 7.038 -3.508 -12.851 1.00 86.31 197 LEU A CA 1
ATOM 1586 C C . LEU A 1 197 ? 6.480 -4.923 -13.061 1.00 86.31 197 LEU A C 1
ATOM 1588 O O . LEU A 1 197 ? 6.881 -5.858 -12.365 1.00 86.31 197 LEU A O 1
ATOM 1592 N N . PHE A 1 198 ? 5.584 -5.117 -14.031 1.00 87.25 198 PHE A N 1
ATOM 1593 C CA . PHE A 1 198 ? 5.102 -6.442 -14.412 1.00 87.25 198 PHE A CA 1
ATOM 1594 C C . PHE A 1 198 ? 6.224 -7.313 -14.995 1.00 87.25 198 PHE A C 1
ATOM 1596 O O . PHE A 1 198 ? 6.369 -8.474 -14.605 1.00 87.25 198 PHE A O 1
ATOM 1603 N N . LEU A 1 199 ? 7.046 -6.762 -15.893 1.00 86.56 199 LEU A N 1
ATOM 1604 C CA . LEU A 1 199 ? 8.193 -7.465 -16.472 1.00 86.56 199 LEU A CA 1
ATOM 1605 C C . LEU A 1 199 ? 9.209 -7.858 -15.392 1.00 86.56 199 LEU A C 1
ATOM 1607 O O . LEU A 1 199 ? 9.671 -9.000 -15.380 1.00 86.56 199 LEU A O 1
ATOM 1611 N N . ILE A 1 200 ? 9.501 -6.954 -14.454 1.00 85.56 200 ILE A N 1
ATOM 1612 C CA . ILE A 1 200 ? 10.372 -7.226 -13.303 1.00 85.56 200 ILE A CA 1
ATOM 1613 C C . ILE A 1 200 ? 9.805 -8.371 -12.461 1.00 85.56 200 ILE A C 1
ATOM 1615 O O . ILE A 1 200 ? 10.528 -9.319 -12.167 1.00 85.56 200 ILE A O 1
ATOM 1619 N N . ASN A 1 201 ? 8.516 -8.339 -12.117 1.00 85.56 201 ASN A N 1
ATOM 1620 C CA . ASN A 1 201 ? 7.893 -9.405 -11.330 1.00 85.56 201 ASN A CA 1
ATOM 1621 C C . ASN A 1 201 ? 7.926 -10.766 -12.041 1.00 85.56 201 ASN A C 1
ATOM 1623 O O . ASN A 1 201 ? 8.186 -11.788 -11.411 1.00 85.56 201 ASN A O 1
ATOM 1627 N N . LYS A 1 202 ? 7.665 -10.782 -13.351 1.00 87.25 202 LYS A N 1
ATOM 1628 C CA . LYS A 1 202 ? 7.546 -12.018 -14.131 1.00 87.25 202 LYS A CA 1
ATOM 1629 C C . LYS A 1 202 ? 8.895 -12.643 -14.480 1.00 87.25 202 LYS A C 1
ATOM 1631 O O . LYS A 1 202 ? 9.003 -13.868 -14.520 1.00 87.25 202 LYS A O 1
ATOM 1636 N N . PHE A 1 203 ? 9.900 -11.823 -14.778 1.00 85.50 203 PHE A N 1
ATOM 1637 C CA . PHE A 1 203 ? 11.176 -12.285 -15.330 1.00 85.50 203 PHE A CA 1
ATOM 1638 C C . PHE A 1 203 ? 12.371 -12.054 -14.400 1.00 85.50 203 PHE A C 1
ATOM 1640 O O . PHE A 1 203 ? 13.414 -12.684 -14.593 1.00 85.50 203 PHE A O 1
ATOM 1647 N N . GLY A 1 204 ? 12.233 -11.204 -13.380 1.00 81.81 204 GLY A N 1
ATOM 1648 C CA . GLY A 1 204 ? 13.279 -10.910 -12.404 1.00 81.81 204 GLY A CA 1
ATOM 1649 C C . GLY A 1 204 ? 14.599 -10.538 -13.076 1.00 81.81 204 GLY A C 1
ATOM 1650 O O . GLY A 1 204 ? 14.644 -9.752 -14.021 1.00 81.81 204 GLY A O 1
ATOM 1651 N N . SER A 1 205 ? 15.685 -11.166 -12.628 1.00 77.31 205 SER A N 1
ATOM 1652 C CA . SER A 1 205 ? 17.038 -10.952 -13.159 1.00 77.31 205 SER A CA 1
ATOM 1653 C C . SER A 1 205 ? 17.214 -11.335 -14.633 1.00 77.31 205 SER A C 1
ATOM 1655 O O . SER A 1 205 ? 18.175 -10.888 -15.256 1.00 77.31 205 SER A O 1
ATOM 1657 N N . ASN A 1 206 ? 16.322 -12.153 -15.208 1.00 79.62 206 ASN A N 1
ATOM 1658 C CA . ASN A 1 206 ? 16.416 -12.529 -16.621 1.00 79.62 206 ASN A CA 1
ATOM 1659 C C . ASN A 1 206 ? 16.084 -11.361 -17.551 1.00 79.62 206 ASN A C 1
ATOM 1661 O O . ASN A 1 206 ? 16.588 -11.351 -18.670 1.00 79.62 206 ASN A O 1
ATOM 1665 N N . LEU A 1 207 ? 15.292 -10.380 -17.093 1.00 79.31 207 LEU A N 1
ATOM 1666 C CA . LEU A 1 207 ? 15.003 -9.157 -17.852 1.00 79.31 207 LEU A CA 1
ATOM 1667 C C . LEU A 1 207 ? 16.293 -8.416 -18.229 1.00 79.31 207 LEU A C 1
ATOM 1669 O O . LEU A 1 207 ? 16.388 -7.801 -19.283 1.00 79.31 207 LEU A O 1
ATOM 1673 N N . SER A 1 208 ? 17.309 -8.522 -17.376 1.00 73.81 208 SER A N 1
ATOM 1674 C CA . SER A 1 208 ? 18.601 -7.861 -17.531 1.00 73.81 208 SER A CA 1
ATOM 1675 C C . SER A 1 208 ? 19.593 -8.660 -18.400 1.00 73.81 208 SER A C 1
ATOM 1677 O O . SER A 1 208 ? 20.764 -8.280 -18.509 1.00 73.81 208 SER A O 1
ATOM 1679 N N . SER A 1 209 ? 19.162 -9.786 -18.983 1.00 74.94 209 SER A N 1
ATOM 1680 C CA . SER A 1 209 ? 19.966 -10.630 -19.872 1.00 74.94 209 SER A CA 1
ATOM 1681 C C . SER A 1 209 ? 20.056 -10.026 -21.272 1.00 74.94 209 SER A C 1
ATOM 1683 O O . SER A 1 209 ? 19.046 -9.657 -21.858 1.00 74.94 209 SER A O 1
ATOM 1685 N N . GLY A 1 210 ? 21.252 -10.018 -21.867 1.00 68.25 210 GLY A N 1
ATOM 1686 C CA . GLY A 1 210 ? 21.438 -9.589 -23.262 1.00 68.25 210 GLY A CA 1
ATOM 1687 C C . GLY A 1 210 ? 20.781 -10.508 -24.302 1.00 68.25 210 GLY A C 1
ATOM 1688 O O . GLY A 1 210 ? 20.707 -10.140 -25.465 1.00 68.25 210 GLY A O 1
ATOM 1689 N N . CYS A 1 211 ? 20.306 -11.688 -23.890 1.00 71.50 211 CYS A N 1
ATOM 1690 C CA . CYS A 1 211 ? 19.526 -12.603 -24.728 1.00 71.50 211 CYS A CA 1
ATOM 1691 C C . CYS A 1 211 ? 18.049 -12.649 -24.303 1.00 71.50 211 CYS A C 1
ATOM 1693 O O . CYS A 1 211 ? 17.376 -13.651 -24.549 1.00 71.50 211 CYS A O 1
ATOM 1695 N N . PHE A 1 212 ? 17.572 -11.647 -23.556 1.00 77.50 212 PHE A N 1
ATOM 1696 C CA . PHE A 1 212 ? 16.175 -11.588 -23.154 1.00 77.50 212 PHE A CA 1
ATOM 1697 C C . PHE A 1 212 ? 15.298 -11.353 -24.383 1.00 77.50 212 PHE A C 1
ATOM 1699 O O . PHE A 1 212 ? 15.414 -10.330 -25.052 1.00 77.50 212 PHE A O 1
ATOM 1706 N N . ASP A 1 213 ? 14.416 -12.309 -24.656 1.00 78.75 213 ASP A N 1
ATOM 1707 C CA . ASP A 1 213 ? 13.451 -12.231 -25.742 1.00 78.75 213 ASP A CA 1
ATOM 1708 C C . ASP A 1 213 ? 12.034 -12.303 -25.173 1.00 78.75 213 ASP A C 1
ATOM 1710 O O . ASP A 1 213 ? 11.685 -13.196 -24.393 1.00 78.75 213 ASP A O 1
ATOM 1714 N N . TYR A 1 214 ? 11.226 -11.319 -25.547 1.00 82.62 214 TYR A N 1
ATOM 1715 C CA . TYR A 1 214 ? 9.826 -11.235 -25.184 1.00 82.62 214 TYR A CA 1
ATOM 1716 C C . TYR A 1 214 ? 9.068 -10.565 -26.320 1.00 82.62 214 TYR A C 1
ATOM 1718 O O . TYR A 1 214 ? 9.460 -9.497 -26.779 1.00 82.62 214 TYR A O 1
ATOM 1726 N N . GLU A 1 215 ? 7.951 -11.167 -26.726 1.00 82.06 215 GLU A N 1
ATOM 1727 C CA . GLU A 1 215 ? 7.155 -10.749 -27.888 1.00 82.06 215 GLU A CA 1
ATOM 1728 C C . GLU A 1 215 ? 6.830 -9.245 -27.881 1.00 82.06 215 GLU A C 1
ATOM 1730 O O . GLU A 1 215 ? 6.931 -8.579 -28.907 1.00 82.06 215 GLU A O 1
ATOM 1735 N N . VAL A 1 216 ? 6.526 -8.685 -26.704 1.00 76.06 216 VAL A N 1
ATOM 1736 C CA . VAL A 1 216 ? 6.188 -7.259 -26.539 1.00 76.06 216 VAL A CA 1
ATOM 1737 C C . VAL A 1 216 ? 7.410 -6.340 -26.693 1.00 76.06 216 VAL A C 1
ATOM 1739 O O . VAL A 1 216 ? 7.257 -5.177 -27.048 1.00 76.06 216 VAL A O 1
ATOM 1742 N N . LEU A 1 217 ? 8.625 -6.851 -26.472 1.00 77.81 217 LEU A N 1
ATOM 1743 C CA . LEU A 1 217 ? 9.884 -6.114 -26.638 1.00 77.81 217 LEU A CA 1
ATOM 1744 C C . LEU A 1 217 ? 10.591 -6.413 -27.971 1.00 77.81 217 LEU A C 1
ATOM 1746 O O . LEU A 1 217 ? 11.695 -5.921 -28.198 1.00 77.81 217 LEU A O 1
ATOM 1750 N N . GLY A 1 218 ? 9.975 -7.181 -28.876 1.00 71.62 218 GLY A N 1
ATOM 1751 C CA . GLY A 1 218 ? 10.578 -7.535 -30.168 1.00 71.62 218 GLY A CA 1
ATOM 1752 C C . GLY A 1 218 ? 10.959 -6.320 -31.026 1.00 71.62 218 GLY A C 1
ATOM 1753 O O . GLY A 1 218 ? 11.904 -6.388 -31.807 1.00 71.62 218 GLY A O 1
ATOM 1754 N N . VAL A 1 219 ? 10.292 -5.178 -30.828 1.00 69.50 219 VAL A N 1
ATOM 1755 C CA . VAL A 1 219 ? 10.603 -3.907 -31.510 1.00 69.50 219 VAL A CA 1
ATOM 1756 C C . VAL A 1 219 ? 12.020 -3.404 -31.185 1.00 69.50 219 VAL A C 1
ATOM 1758 O O . VAL A 1 219 ? 12.644 -2.766 -32.029 1.00 69.50 219 VAL A O 1
ATOM 1761 N N . PHE A 1 220 ? 12.566 -3.742 -30.012 1.00 68.25 220 PHE A N 1
ATOM 1762 C CA . PHE A 1 220 ? 13.886 -3.285 -29.560 1.00 68.25 220 PHE A CA 1
ATOM 1763 C C . PHE A 1 220 ? 15.053 -4.171 -30.026 1.00 68.25 220 PHE A C 1
ATOM 1765 O O . PHE A 1 220 ? 16.207 -3.786 -29.851 1.00 68.25 220 PHE A O 1
ATOM 1772 N N . HIS A 1 221 ? 14.799 -5.336 -30.636 1.00 63.31 221 HIS A N 1
ATOM 1773 C CA . HIS A 1 221 ? 15.877 -6.202 -31.143 1.00 63.31 221 HIS A CA 1
ATOM 1774 C C . HIS A 1 221 ? 16.680 -5.540 -32.275 1.00 63.31 221 HIS A C 1
ATOM 1776 O O . HIS A 1 221 ? 17.895 -5.702 -32.337 1.00 63.31 221 HIS A O 1
ATOM 1782 N N . ASN A 1 222 ? 16.031 -4.709 -33.097 1.00 55.16 222 ASN A N 1
ATOM 1783 C CA . ASN A 1 222 ? 16.664 -4.005 -34.220 1.00 55.16 222 ASN A CA 1
ATOM 1784 C C . ASN A 1 222 ? 17.674 -2.923 -33.796 1.00 55.16 222 ASN A C 1
ATOM 1786 O O . ASN A 1 222 ? 18.319 -2.334 -34.652 1.00 55.16 222 ASN A O 1
ATOM 1790 N N . ILE A 1 223 ? 17.784 -2.615 -32.499 1.00 55.09 223 ILE A N 1
ATOM 1791 C CA . ILE A 1 223 ? 18.758 -1.642 -31.978 1.00 55.09 223 ILE A CA 1
ATOM 1792 C C . ILE A 1 223 ? 20.168 -2.260 -31.902 1.00 55.09 223 ILE A C 1
ATOM 1794 O O . ILE A 1 223 ? 21.166 -1.542 -31.899 1.00 55.09 223 ILE A O 1
ATOM 1798 N N . PHE A 1 224 ? 20.263 -3.591 -31.814 1.00 49.16 224 PHE A N 1
ATOM 1799 C CA . PHE A 1 224 ? 21.531 -4.307 -31.644 1.00 49.16 224 PHE A CA 1
ATOM 1800 C C . PHE A 1 224 ? 22.087 -4.947 -32.927 1.00 49.16 224 PHE A C 1
ATOM 1802 O O . PHE A 1 224 ? 23.252 -5.361 -32.906 1.00 49.16 224 PHE A O 1
ATOM 1809 N N . ASP A 1 225 ? 21.286 -5.021 -33.994 1.00 48.12 225 ASP A N 1
ATOM 1810 C CA . ASP A 1 225 ? 21.687 -5.481 -35.336 1.00 48.12 225 ASP A CA 1
ATOM 1811 C C . ASP A 1 225 ? 22.252 -4.327 -36.182 1.00 48.12 225 ASP A C 1
ATOM 1813 O O . ASP A 1 225 ? 23.280 -4.550 -36.869 1.00 48.12 225 ASP A O 1
#

Foldseek 3Di:
DDDPPPDDCVVVCCVVQPQPFAEEEEAALLDDFPCCVVVVPPPDRDPVNVVVVVVVVCVCCDPRNNHHYGYHNLPPPQLVVLHDDPVRLQGQEYEYEQCRPPCLADHRVSSLSVLLNNVPRPNYRYYHYDYCANPNDPCRVVVVVLSNLCSNADDADADDDDPVVVVVLVVLVVVVCVVPVCVVVCVVVLADSVNVSVCCRVQGNNVNDPPDDDPSCPVVVVVVD

Organism: Salmonella enterica (NCBI:txid28901)

Secondary structure (DSSP, 8-state):
---GGG---HHHHIIIIITT--EEEEE-TTSPPHHHHHHT------HHHHHHHHHHHHHHTSTTT--EEEEE-S-SHHHHTTPPPTTGGG-SEEEEETTTTS-TTS--HHHHHHHHHHHT-TT--EEEEE--TTTSSTTHHHHHHHHHHHHHSPPP------HHHHHHHHHHHHHHHHH-TTHHHHHHHTS-HHHHHHHHHHHGGGGG-TT---GGGGGGGGGT-

Nearest PDB structures (foldseek):
  7t8b-assembly1_H  TM=3.387E-01  e=4.267E+00  Homo sapiens
  6p12-assembly1_B  TM=2.109E-01  e=2.523E+00  Drosophila melanogaster

Sequence (225 aa):
MLDNSTFDYKPHLKSAYIDPIRTVTVIDDEYPTIDDLISSTKDSFSQDNISRLKDIIDISRSEEYNWLLDVYNGKEKKIQEGTVSNRLYHSDLLILDYHLDGEDSGYCKKSIDIIKNLSENRHFNIVAVHTKGYDGQKGSVNEVLIDIITSLQERPAISILNDKIKSRIDDALDEWEIEDPSIREDLINSVSTLDLLFLINKFGSNLSSGCFDYEVLGVFHNIFD

Mean predicted aligned error: 10.36 Å

InterPro domains:
  IPR043834 Response receiver domain [PF19192] (21-156)

Radius of gyration: 23.6 Å; Cα contacts (8 Å, |Δi|>4): 238; chains: 1; bounding box: 60×40×66 Å

Solvent-accessible surface area (backbone atoms only — not comparable to full-atom values): 13274 Å² total; per-residue (Å²): 133,83,72,74,90,73,67,75,56,64,67,57,50,38,61,69,66,51,70,70,45,45,31,36,34,38,36,34,56,70,44,81,25,71,65,47,70,71,66,67,59,88,73,84,65,52,71,67,44,54,51,53,52,46,53,53,49,53,56,34,59,27,91,89,55,57,30,47,77,48,55,38,41,55,78,49,72,46,43,66,70,22,36,76,47,83,76,61,58,68,25,35,32,37,41,33,40,39,54,65,84,73,60,64,82,56,89,44,60,54,44,49,36,36,52,52,56,46,70,74,41,90,62,52,76,43,79,47,76,45,73,61,40,64,80,68,46,88,68,24,54,56,52,53,50,49,52,51,54,60,68,73,44,80,81,64,57,79,66,81,72,53,71,70,59,47,50,53,51,52,55,51,52,54,57,46,37,74,81,36,78,54,51,71,58,50,59,58,66,70,53,48,73,67,57,49,52,48,47,41,72,76,46,38,53,50,65,54,40,97,80,59,80,49,86,91,53,53,82,61,56,70,78,80,113

pLDDT: mean 79.65, std 11.23, range [42.59, 91.69]